Protein AF-A0A7S4K9Y9-F1 (afdb_monomer_lite)

Foldseek 3Di:
DLVVLLVLLVLLCVLAVHDRCLVVLPPDPDPVSSSVSSVVSSVVSVVLLVVLLVLLLVLLVLLVVLCCLQDVDDDPVNVVLSDDDRHSYPVNSVVSVVSSVVSVVLSVVLVVLLVVLLVLLVVLCVQQVNPDDDPPPQDPLNVVSVVSVPQGSYPVSSVVSVVSSVVSVVVVVVLVVLLVVLVVLVVVLCVLLVPDPVVVVVLCVVLVGRYPVSSVVSVVVSVVSVVSSVVVVVVVVVVVVVVVVVVCVVVVPDPVRVVVVDD

Radius of gyration: 42.59 Å; chains: 1; bounding box: 88×31×129 Å

pLDDT: mean 87.99, std 9.95, range [43.34, 97.56]

Structure (mmCIF, N/CA/C/O backbone):
data_AF-A0A7S4K9Y9-F1
#
_entry.id   AF-A0A7S4K9Y9-F1
#
loop_
_atom_site.group_PDB
_atom_site.id
_atom_site.type_symbol
_atom_site.label_atom_id
_atom_site.label_alt_id
_atom_site.label_comp_id
_atom_site.label_asym_id
_atom_site.label_entity_id
_atom_site.label_seq_id
_atom_site.pdbx_PDB_ins_code
_atom_site.Cartn_x
_atom_site.Cartn_y
_atom_site.Cartn_z
_atom_site.occupancy
_atom_site.B_iso_or_equiv
_atom_site.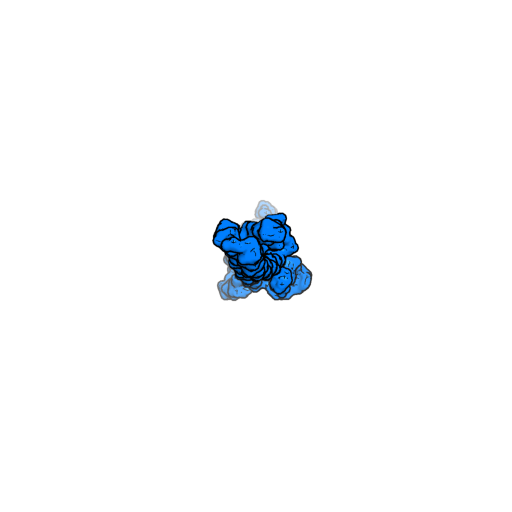auth_seq_id
_atom_site.auth_comp_id
_atom_site.auth_asym_id
_atom_site.auth_atom_id
_atom_site.pdbx_PDB_model_num
ATOM 1 N N . GLN A 1 1 ? 39.587 13.214 -52.525 1.00 73.25 1 GLN A N 1
ATOM 2 C CA . GLN A 1 1 ? 38.488 12.229 -52.409 1.00 73.25 1 GLN A CA 1
ATOM 3 C C . GLN A 1 1 ? 38.825 11.107 -51.428 1.00 73.25 1 GLN A C 1
ATOM 5 O O . GLN A 1 1 ? 38.166 11.066 -50.404 1.00 73.25 1 GLN A O 1
ATOM 10 N N . VAL A 1 2 ? 39.872 10.289 -51.633 1.00 77.88 2 VAL A N 1
ATOM 11 C CA . VAL A 1 2 ? 40.259 9.205 -50.686 1.00 77.88 2 VAL A CA 1
ATOM 12 C C . VAL A 1 2 ? 40.393 9.687 -49.232 1.00 77.88 2 VAL A C 1
ATOM 14 O O . VAL A 1 2 ? 39.779 9.115 -48.345 1.00 77.88 2 VAL A O 1
ATOM 17 N N . ARG A 1 3 ? 41.100 10.803 -48.984 1.00 80.94 3 ARG A N 1
ATOM 18 C CA . ARG A 1 3 ? 41.234 11.391 -47.632 1.00 80.94 3 ARG A CA 1
ATOM 19 C C . ARG A 1 3 ? 39.903 11.815 -46.996 1.00 80.94 3 ARG A C 1
ATOM 21 O O . ARG A 1 3 ? 39.756 11.712 -45.788 1.00 80.94 3 ARG A O 1
ATOM 28 N N . LEU A 1 4 ? 38.952 12.291 -47.802 1.00 84.62 4 LEU A N 1
ATOM 29 C CA . LEU A 1 4 ? 37.639 12.737 -47.324 1.00 84.62 4 LEU A CA 1
ATOM 30 C C . LEU A 1 4 ? 36.789 11.533 -46.890 1.00 84.62 4 LEU A C 1
ATOM 32 O O . LEU A 1 4 ? 36.207 11.550 -45.813 1.00 84.62 4 LEU A O 1
ATOM 36 N N . VAL A 1 5 ? 36.776 10.475 -47.709 1.00 85.81 5 VAL A N 1
ATOM 37 C CA . VAL A 1 5 ? 36.075 9.218 -47.401 1.00 85.81 5 VAL A CA 1
ATOM 38 C C . VAL A 1 5 ? 36.721 8.533 -46.193 1.00 85.81 5 VAL A C 1
ATOM 40 O O . VAL A 1 5 ? 36.012 8.127 -45.284 1.00 85.81 5 VAL A O 1
ATOM 43 N N . GLY A 1 6 ? 38.055 8.499 -46.113 1.00 84.62 6 GLY A N 1
ATOM 44 C CA . GLY A 1 6 ? 38.772 7.968 -44.949 1.00 84.62 6 GLY A CA 1
ATOM 45 C C . GLY A 1 6 ? 38.475 8.720 -43.647 1.00 84.62 6 GLY A C 1
ATOM 46 O O . GLY A 1 6 ? 38.256 8.090 -42.621 1.00 84.62 6 GLY A O 1
ATOM 47 N N . ALA A 1 7 ? 38.380 10.055 -43.675 1.00 87.62 7 ALA A N 1
ATOM 48 C CA . ALA A 1 7 ? 37.980 10.833 -42.497 1.00 87.62 7 ALA A CA 1
ATOM 49 C C . ALA A 1 7 ? 36.544 10.511 -42.042 1.00 87.62 7 ALA A C 1
ATOM 51 O O . ALA A 1 7 ? 36.261 10.464 -40.843 1.00 87.62 7 ALA A O 1
ATOM 52 N N . ARG A 1 8 ? 35.638 10.256 -42.996 1.00 89.50 8 ARG A N 1
ATOM 53 C CA . ARG A 1 8 ? 34.265 9.831 -42.704 1.00 89.50 8 ARG A CA 1
ATOM 54 C C . ARG A 1 8 ? 34.218 8.424 -42.104 1.00 89.50 8 ARG A C 1
ATOM 56 O O . ARG A 1 8 ? 33.535 8.253 -41.103 1.00 89.50 8 ARG A O 1
ATOM 63 N N . VAL A 1 9 ? 34.978 7.475 -42.656 1.00 89.31 9 VAL A N 1
ATOM 64 C CA . VAL A 1 9 ? 35.153 6.121 -42.098 1.00 89.31 9 VAL A CA 1
ATOM 65 C C . VAL A 1 9 ? 35.612 6.202 -40.644 1.00 89.31 9 VAL A C 1
ATOM 67 O O . VAL A 1 9 ? 34.913 5.703 -39.774 1.00 89.31 9 VAL A O 1
ATOM 70 N N . CYS A 1 10 ? 36.686 6.948 -40.367 1.00 88.50 10 CYS A N 1
ATOM 71 C CA . CYS A 1 10 ? 37.208 7.143 -39.009 1.00 88.50 10 CYS A CA 1
ATOM 72 C C . CYS A 1 10 ? 36.154 7.693 -38.038 1.00 88.50 10 CYS A C 1
ATOM 74 O O . CYS A 1 10 ? 36.086 7.295 -36.880 1.00 88.50 10 CYS A O 1
ATOM 76 N N . THR A 1 11 ? 35.336 8.637 -38.515 1.00 90.56 11 THR A N 1
ATOM 77 C CA . THR A 1 11 ? 34.276 9.252 -37.709 1.00 90.56 11 THR A CA 1
ATOM 78 C C . THR A 1 11 ? 33.216 8.216 -37.341 1.00 90.56 11 THR A C 1
ATOM 80 O O . THR A 1 11 ? 32.852 8.112 -36.175 1.00 90.56 11 THR A O 1
ATOM 83 N N . ILE A 1 12 ? 32.746 7.429 -38.315 1.00 89.81 12 ILE A N 1
ATOM 84 C CA . ILE A 1 12 ? 31.715 6.415 -38.072 1.00 89.81 12 ILE A CA 1
ATOM 85 C C . ILE A 1 12 ? 32.268 5.262 -37.234 1.00 89.81 12 ILE A C 1
ATOM 87 O O . ILE A 1 12 ? 31.566 4.802 -36.344 1.00 89.81 12 ILE A O 1
ATOM 91 N N . GLU A 1 13 ? 33.519 4.840 -37.447 1.00 90.56 13 GLU A N 1
ATOM 92 C CA . GLU A 1 13 ? 34.200 3.842 -36.607 1.00 90.56 13 GLU A CA 1
ATOM 93 C C . GLU A 1 13 ? 34.196 4.255 -35.131 1.00 90.56 13 GLU A C 1
ATOM 95 O O . GLU A 1 13 ? 33.825 3.451 -34.279 1.00 90.56 13 GLU A O 1
ATOM 100 N N . LEU A 1 14 ? 34.510 5.521 -34.831 1.00 90.44 14 LEU A N 1
ATOM 101 C CA . LEU A 1 14 ? 34.438 6.056 -33.468 1.00 90.44 14 LEU A CA 1
ATOM 102 C C . LEU A 1 14 ? 33.006 6.067 -32.918 1.00 90.44 14 LEU A C 1
ATOM 104 O O . LEU A 1 14 ? 32.791 5.691 -31.770 1.00 90.44 14 LEU A O 1
ATOM 108 N N . GLU A 1 15 ? 32.030 6.479 -33.728 1.00 91.44 15 GLU A N 1
ATOM 109 C CA . GLU A 1 15 ? 30.616 6.525 -33.339 1.00 91.44 15 GLU A CA 1
ATOM 110 C C . GLU A 1 15 ? 30.031 5.128 -33.060 1.00 91.44 15 GLU A C 1
ATOM 112 O O . GLU A 1 15 ? 29.217 4.975 -32.152 1.00 91.44 15 GLU A O 1
ATOM 117 N N . VAL A 1 16 ? 30.430 4.100 -33.820 1.00 91.12 16 VAL A N 1
ATOM 118 C CA . VAL A 1 16 ? 29.968 2.711 -33.630 1.00 91.12 16 VAL A CA 1
ATOM 119 C C . VAL A 1 16 ? 30.886 1.892 -32.709 1.00 91.12 16 VAL A C 1
ATOM 121 O O . VAL A 1 16 ? 30.517 0.786 -32.311 1.00 91.12 16 VAL A O 1
ATOM 124 N N . GLY A 1 17 ? 32.054 2.421 -32.335 1.00 88.81 17 GLY A N 1
ATOM 125 C CA . GLY A 1 17 ? 33.038 1.756 -31.473 1.00 88.81 17 GLY A CA 1
ATOM 126 C C . GLY A 1 17 ? 33.785 0.600 -32.141 1.00 88.81 17 GLY A C 1
ATOM 127 O O . GLY A 1 17 ? 34.212 -0.325 -31.452 1.00 88.81 17 GLY A O 1
ATOM 128 N N . ASP A 1 18 ? 33.915 0.628 -33.467 1.00 89.06 18 ASP A N 1
ATOM 129 C CA . ASP A 1 18 ? 34.695 -0.354 -34.223 1.00 89.06 18 ASP A CA 1
ATOM 130 C C . ASP A 1 18 ? 36.184 0.077 -34.275 1.00 89.06 18 ASP A C 1
ATOM 132 O O . ASP A 1 18 ? 36.489 1.274 -34.272 1.00 89.06 18 ASP A O 1
ATOM 136 N N . PRO A 1 19 ? 37.145 -0.868 -34.326 1.00 87.94 19 PRO A N 1
ATOM 137 C CA . PRO A 1 19 ? 38.562 -0.538 -34.472 1.00 87.94 19 PRO A CA 1
ATOM 138 C C . PRO A 1 19 ? 38.863 0.055 -35.857 1.00 87.94 19 PRO A C 1
ATOM 140 O O . PRO A 1 19 ? 38.271 -0.357 -36.852 1.00 87.94 19 PRO A O 1
ATOM 143 N N . SER A 1 20 ? 39.831 0.977 -35.923 1.00 87.12 20 SER A N 1
ATOM 144 C CA . SER A 1 20 ? 40.232 1.633 -37.178 1.00 87.12 20 SER A CA 1
ATOM 145 C C . SER A 1 20 ? 40.813 0.642 -38.186 1.00 87.12 20 SER A C 1
ATOM 147 O O . SER A 1 20 ? 41.828 -0.000 -37.905 1.00 87.12 20 SER A O 1
ATOM 149 N N . LYS A 1 21 ? 40.223 0.577 -39.386 1.00 87.00 21 LYS A N 1
ATOM 150 C CA . LYS A 1 21 ? 40.739 -0.214 -40.524 1.00 87.00 21 LYS A CA 1
ATOM 151 C C . LYS A 1 21 ? 41.410 0.621 -41.609 1.00 87.00 21 LYS A C 1
ATOM 153 O O . LYS A 1 21 ? 41.722 0.126 -42.691 1.00 87.00 21 LYS A O 1
ATOM 158 N N . ILE A 1 22 ? 41.656 1.903 -41.342 1.00 80.44 22 ILE A N 1
ATOM 159 C CA . ILE A 1 22 ? 42.159 2.844 -42.349 1.00 80.44 22 ILE A CA 1
ATOM 160 C C . ILE A 1 22 ? 43.486 2.401 -42.978 1.00 80.44 22 ILE A C 1
ATOM 162 O O . ILE A 1 22 ? 43.697 2.635 -44.168 1.00 80.44 22 ILE A O 1
ATOM 166 N N . ASP A 1 23 ? 44.386 1.782 -42.215 1.00 81.00 23 ASP A N 1
ATOM 167 C CA . ASP A 1 23 ? 45.691 1.377 -42.746 1.00 81.00 23 ASP A CA 1
ATOM 168 C C . ASP A 1 23 ? 45.611 0.100 -43.595 1.00 81.00 23 ASP A C 1
ATOM 170 O O . ASP A 1 23 ? 46.309 0.003 -44.604 1.00 81.00 23 ASP A O 1
ATOM 174 N N . GLU A 1 24 ? 44.675 -0.805 -43.289 1.00 83.50 24 GLU A N 1
ATOM 175 C CA . GLU A 1 24 ? 44.349 -1.962 -44.137 1.00 83.50 24 GLU A CA 1
ATOM 176 C C . GLU A 1 24 ? 43.757 -1.503 -45.480 1.00 83.50 24 GLU A C 1
ATOM 178 O O . GLU A 1 24 ? 44.171 -1.955 -46.546 1.00 83.50 24 GLU A O 1
ATOM 183 N N . LEU A 1 25 ? 42.855 -0.518 -45.450 1.00 77.06 25 LEU A N 1
ATOM 184 C CA . LEU A 1 25 ? 42.189 0.026 -46.641 1.00 77.06 25 LEU A CA 1
ATOM 185 C C . LEU A 1 25 ? 43.119 0.854 -47.547 1.00 77.06 25 LEU A C 1
ATOM 187 O O . LEU A 1 25 ? 42.773 1.156 -48.694 1.00 77.06 25 LEU A O 1
ATOM 191 N N . LYS A 1 26 ? 44.289 1.273 -47.049 1.00 78.88 26 LYS A N 1
ATOM 192 C CA . LYS A 1 26 ? 45.320 1.977 -47.834 1.00 78.88 26 LYS A CA 1
ATOM 193 C C . LYS A 1 26 ? 46.294 1.032 -48.535 1.00 78.88 26 LYS A C 1
ATOM 195 O O . LYS A 1 26 ? 47.038 1.510 -49.387 1.00 78.88 26 LYS A O 1
ATOM 200 N N . ALA A 1 27 ? 46.298 -0.259 -48.206 1.00 79.44 27 ALA A N 1
ATOM 201 C CA . ALA A 1 27 ? 47.289 -1.221 -48.688 1.00 79.44 27 ALA A CA 1
ATOM 202 C C . ALA A 1 27 ? 47.096 -1.665 -50.156 1.00 79.44 27 ALA A C 1
ATOM 204 O O . ALA A 1 27 ? 47.809 -2.552 -50.614 1.00 79.44 27 ALA A O 1
ATOM 205 N N . HIS A 1 28 ? 46.153 -1.077 -50.905 1.00 79.19 28 HIS A N 1
ATOM 206 C CA . HIS A 1 28 ? 45.910 -1.448 -52.302 1.00 79.19 28 HIS A CA 1
ATOM 207 C C . HIS A 1 28 ? 46.866 -0.761 -53.289 1.00 79.19 28 HIS A C 1
ATOM 209 O O . HIS A 1 28 ? 47.231 0.404 -53.136 1.00 79.19 28 HIS A O 1
ATOM 215 N N . ASP A 1 29 ? 47.163 -1.462 -54.385 1.00 77.19 29 ASP A N 1
ATOM 216 C CA . ASP A 1 29 ? 48.165 -1.068 -55.388 1.00 77.19 29 ASP A CA 1
ATOM 217 C C . ASP A 1 29 ? 47.832 0.217 -56.167 1.00 77.19 29 ASP A C 1
ATOM 219 O O . ASP A 1 29 ? 48.709 0.837 -56.769 1.00 77.19 29 ASP A O 1
ATOM 223 N N . THR A 1 30 ? 46.562 0.644 -56.192 1.00 89.06 30 THR A N 1
ATOM 224 C CA . THR A 1 30 ? 46.139 1.855 -56.914 1.00 89.06 30 THR A CA 1
ATOM 225 C C . THR A 1 30 ? 45.215 2.732 -56.081 1.00 89.06 30 THR A C 1
ATOM 227 O O . THR A 1 30 ? 44.354 2.248 -55.348 1.00 89.06 30 THR A O 1
ATOM 230 N N . LEU A 1 31 ? 45.293 4.052 -56.287 1.00 83.81 31 LEU A N 1
ATOM 231 C CA . LEU A 1 31 ? 44.391 5.017 -55.642 1.00 83.81 31 LEU A CA 1
ATOM 232 C C . LEU A 1 31 ? 42.908 4.753 -55.951 1.00 83.81 31 LEU A C 1
ATOM 234 O O . LEU A 1 31 ? 42.048 5.073 -55.131 1.00 83.81 31 LEU A O 1
ATOM 238 N N . ARG A 1 32 ? 42.600 4.172 -57.119 1.00 85.88 32 ARG A N 1
ATOM 239 C CA . ARG A 1 32 ? 41.235 3.783 -57.502 1.00 85.88 32 ARG A CA 1
ATOM 240 C C . ARG A 1 32 ? 40.751 2.573 -56.702 1.00 85.88 32 ARG A C 1
ATOM 242 O O . ARG A 1 32 ? 39.611 2.591 -56.241 1.00 85.88 32 ARG A O 1
ATOM 249 N N . ALA A 1 33 ? 41.607 1.569 -56.510 1.00 85.12 33 ALA A N 1
ATOM 250 C CA . ALA A 1 33 ? 41.309 0.421 -55.658 1.00 85.12 33 ALA A CA 1
ATOM 251 C C . ALA A 1 33 ? 41.129 0.859 -54.195 1.00 85.12 33 ALA A C 1
ATOM 253 O O . ALA A 1 33 ? 40.092 0.559 -53.611 1.00 85.12 33 ALA A O 1
ATOM 254 N N . CYS A 1 34 ? 42.033 1.695 -53.659 1.00 84.81 34 CYS A N 1
ATOM 255 C CA . CYS A 1 34 ? 41.881 2.273 -52.317 1.00 84.81 34 CYS A CA 1
ATOM 256 C C . CYS A 1 34 ? 40.559 3.035 -52.169 1.00 84.81 34 CYS A C 1
ATOM 258 O O . CYS A 1 34 ? 39.856 2.861 -51.180 1.00 84.81 34 CYS A O 1
ATOM 260 N N . LEU A 1 35 ? 40.196 3.881 -53.142 1.00 85.50 35 LEU A N 1
ATOM 261 C CA . LEU A 1 35 ? 38.945 4.644 -53.086 1.00 85.50 35 LEU A CA 1
ATOM 262 C C . LEU A 1 35 ? 37.707 3.740 -53.093 1.00 85.50 35 LEU A C 1
ATOM 264 O O . LEU A 1 35 ? 36.731 4.068 -52.428 1.00 85.50 35 LEU A O 1
ATOM 268 N N . THR A 1 36 ? 37.737 2.650 -53.860 1.00 88.50 36 THR A N 1
ATOM 269 C CA . THR A 1 36 ? 36.613 1.708 -53.970 1.00 88.50 36 THR A CA 1
ATOM 270 C C . THR A 1 36 ? 36.440 0.938 -52.662 1.00 88.50 36 THR A C 1
ATOM 272 O O . THR A 1 36 ? 35.360 0.989 -52.085 1.00 88.50 36 THR A O 1
ATOM 275 N N . ALA A 1 37 ? 37.527 0.391 -52.108 1.00 87.88 37 ALA A N 1
ATOM 276 C CA . ALA A 1 37 ? 37.511 -0.300 -50.818 1.00 87.88 37 ALA A CA 1
ATOM 277 C C . ALA A 1 37 ? 37.036 0.602 -49.661 1.00 87.88 37 ALA A C 1
ATOM 279 O O . ALA A 1 37 ? 36.213 0.194 -48.847 1.00 87.88 37 ALA A O 1
ATOM 280 N N . HIS A 1 38 ? 37.489 1.865 -49.611 1.00 87.62 38 HIS A N 1
ATOM 281 C CA . HIS A 1 38 ? 37.014 2.822 -48.603 1.00 87.62 38 HIS A CA 1
ATOM 282 C C . HIS A 1 38 ? 35.517 3.135 -48.741 1.00 87.62 38 HIS A C 1
ATOM 284 O O . HIS A 1 38 ? 34.874 3.408 -47.733 1.00 87.62 38 HIS A O 1
ATOM 290 N N . LYS A 1 39 ? 34.964 3.142 -49.962 1.00 89.62 39 LYS A N 1
ATOM 291 C CA . LYS A 1 39 ? 33.531 3.380 -50.190 1.00 89.62 39 LYS A CA 1
ATOM 292 C C . LYS A 1 39 ? 32.687 2.176 -49.786 1.00 89.62 39 LYS A C 1
ATOM 294 O O . LYS A 1 39 ? 31.729 2.361 -49.053 1.00 89.62 39 LYS A O 1
ATOM 299 N N . GLU A 1 40 ? 33.077 0.973 -50.201 1.00 91.62 40 GLU A N 1
ATOM 300 C CA . GLU A 1 40 ? 32.380 -0.269 -49.836 1.00 91.62 40 GLU A CA 1
ATOM 301 C C . GLU A 1 40 ? 32.365 -0.467 -48.315 1.00 91.62 40 GLU A C 1
ATOM 303 O O . GLU A 1 40 ? 31.328 -0.751 -47.722 1.00 91.62 40 GLU A O 1
ATOM 308 N N . TYR A 1 41 ? 33.502 -0.240 -47.650 1.00 91.81 41 TYR A N 1
ATOM 309 C CA . TYR A 1 41 ? 33.565 -0.320 -46.193 1.00 91.81 41 TYR A CA 1
ATOM 310 C C . TYR A 1 41 ? 32.762 0.791 -45.503 1.00 91.81 41 TYR A C 1
ATOM 312 O O . TYR A 1 41 ? 32.106 0.536 -44.492 1.00 91.81 41 TYR A O 1
ATOM 320 N N . LEU A 1 42 ? 32.766 2.010 -46.056 1.00 90.31 42 LEU A N 1
ATOM 321 C CA . LEU A 1 42 ? 31.930 3.096 -45.550 1.00 90.31 42 LEU A CA 1
ATOM 322 C C . LEU A 1 42 ? 30.437 2.747 -45.639 1.00 90.31 42 LEU A C 1
ATOM 324 O O . LEU A 1 42 ? 29.724 2.989 -44.672 1.00 90.31 42 LEU A O 1
ATOM 328 N N . GLU A 1 43 ? 29.976 2.143 -46.737 1.00 93.19 43 GLU A N 1
ATOM 329 C CA . GLU A 1 43 ? 28.582 1.694 -46.886 1.00 93.19 43 GLU A CA 1
ATOM 330 C C . GLU A 1 43 ? 28.199 0.667 -45.809 1.00 93.19 43 GLU A C 1
ATOM 332 O O . GLU A 1 43 ? 27.140 0.781 -45.190 1.00 93.19 43 GLU A O 1
ATOM 337 N N . VAL A 1 44 ? 29.085 -0.293 -45.514 1.00 93.25 44 VAL A N 1
ATOM 338 C CA . VAL A 1 44 ? 28.874 -1.276 -44.435 1.00 93.25 44 VAL A CA 1
ATOM 339 C C . VAL A 1 44 ? 28.779 -0.595 -43.065 1.00 93.25 44 VAL A C 1
ATOM 341 O O . VAL A 1 44 ? 27.903 -0.930 -42.263 1.00 93.25 44 VAL A O 1
ATOM 344 N N . LEU A 1 45 ? 29.660 0.366 -42.782 1.00 91.69 45 LEU A N 1
ATOM 345 C CA . LEU A 1 45 ? 29.644 1.114 -41.524 1.00 91.69 45 LEU A CA 1
ATOM 346 C C . LEU A 1 45 ? 28.409 2.011 -41.391 1.00 91.69 45 LEU A C 1
ATOM 348 O O . LEU A 1 45 ? 27.835 2.098 -40.306 1.00 91.69 45 LEU A O 1
ATOM 352 N N . GLU A 1 46 ? 27.976 2.655 -42.474 1.00 91.44 46 GLU A N 1
ATOM 353 C CA . GLU A 1 46 ? 26.761 3.472 -42.501 1.00 91.44 46 GLU A CA 1
ATOM 354 C C . GLU A 1 46 ? 25.510 2.619 -42.276 1.00 91.44 46 GLU A C 1
ATOM 356 O O . GLU A 1 46 ? 24.657 3.006 -41.475 1.00 91.44 46 GLU A O 1
ATOM 361 N N . ALA A 1 47 ? 25.435 1.431 -42.886 1.00 94.12 47 ALA A N 1
ATOM 362 C CA . ALA A 1 47 ? 24.358 0.474 -42.641 1.00 94.12 47 ALA A CA 1
ATOM 363 C C . ALA A 1 47 ? 24.325 0.020 -41.171 1.00 94.12 47 ALA A C 1
ATOM 365 O O . ALA A 1 47 ? 23.276 0.089 -40.528 1.00 94.12 47 ALA A O 1
ATOM 366 N N . LYS A 1 48 ? 25.480 -0.353 -40.602 1.00 93.12 48 LYS A N 1
ATOM 367 C CA . LYS A 1 48 ? 25.602 -0.729 -39.182 1.00 93.12 48 LYS A CA 1
ATOM 368 C C . LYS A 1 48 ? 25.204 0.420 -38.249 1.00 93.12 48 LYS A C 1
ATOM 370 O O . LYS A 1 48 ? 24.485 0.205 -37.274 1.00 93.12 48 LYS A O 1
ATOM 375 N N . LYS A 1 49 ? 25.668 1.643 -38.526 1.00 93.06 49 LYS A N 1
ATOM 376 C CA . LYS A 1 49 ? 25.299 2.836 -37.751 1.00 93.06 49 LYS A CA 1
ATOM 377 C C . LYS A 1 49 ? 23.790 3.064 -37.806 1.00 93.06 49 LYS A C 1
ATOM 379 O O . LYS A 1 49 ? 23.191 3.311 -36.765 1.00 93.06 49 LYS A O 1
ATOM 384 N N . ALA A 1 50 ? 23.184 2.969 -38.990 1.00 93.44 50 ALA A N 1
ATOM 385 C CA . ALA A 1 50 ? 21.747 3.146 -39.172 1.00 93.44 50 ALA A CA 1
ATOM 386 C C . ALA A 1 50 ? 20.934 2.094 -38.400 1.00 93.44 50 ALA A C 1
ATOM 388 O O . ALA A 1 50 ? 19.982 2.450 -37.707 1.00 93.44 50 ALA A O 1
ATOM 389 N N . GLU A 1 51 ? 21.344 0.824 -38.451 1.00 94.94 51 GLU A N 1
ATOM 390 C CA . GLU A 1 51 ? 20.722 -0.264 -37.689 1.00 94.94 51 GLU A CA 1
ATOM 391 C C . GLU A 1 51 ? 20.776 0.004 -36.177 1.00 94.94 51 GLU A C 1
ATOM 393 O O . GLU A 1 51 ? 19.747 0.010 -35.498 1.00 94.94 51 GLU A O 1
ATOM 398 N N . ARG A 1 52 ? 21.964 0.302 -35.639 1.00 94.25 52 ARG A N 1
ATOM 399 C CA . ARG A 1 52 ? 22.134 0.569 -34.201 1.00 94.25 52 ARG A CA 1
ATOM 400 C C . ARG A 1 52 ? 21.430 1.847 -33.753 1.00 94.25 52 ARG A C 1
ATOM 402 O O . ARG A 1 52 ? 20.883 1.880 -32.654 1.00 94.25 52 ARG A O 1
ATOM 409 N N . ALA A 1 53 ? 21.398 2.878 -34.596 1.00 93.62 53 ALA A N 1
ATOM 410 C CA . ALA A 1 53 ? 20.630 4.094 -34.345 1.00 93.62 53 ALA A CA 1
ATOM 411 C C . ALA A 1 53 ? 19.130 3.801 -34.221 1.00 93.62 53 ALA A C 1
ATOM 413 O O . ALA A 1 53 ? 18.490 4.309 -33.301 1.00 93.62 53 ALA A O 1
ATOM 414 N N . ALA A 1 54 ? 18.584 2.950 -35.095 1.00 94.94 54 ALA A N 1
ATOM 415 C CA . ALA A 1 54 ? 17.187 2.533 -35.026 1.00 94.94 54 ALA A CA 1
ATOM 416 C C . ALA A 1 54 ? 16.886 1.756 -33.733 1.00 94.94 54 ALA A C 1
ATOM 418 O O . ALA A 1 54 ? 15.895 2.050 -33.062 1.00 94.94 54 ALA A O 1
ATOM 419 N N . ILE A 1 55 ? 17.769 0.829 -33.334 1.00 95.31 55 ILE A N 1
ATOM 420 C CA . ILE A 1 55 ? 17.644 0.092 -32.064 1.00 95.31 55 ILE A CA 1
ATOM 421 C C . ILE A 1 55 ? 17.647 1.060 -30.876 1.00 95.31 55 ILE A C 1
ATOM 423 O O . ILE A 1 55 ? 16.756 0.999 -30.032 1.00 95.31 55 ILE A O 1
ATOM 427 N N . LEU A 1 56 ? 18.616 1.976 -30.815 1.00 95.25 56 LEU A N 1
ATOM 428 C CA . LEU A 1 56 ? 18.724 2.946 -29.724 1.00 95.25 56 LEU A CA 1
ATOM 429 C C . LEU A 1 56 ? 17.521 3.892 -29.664 1.00 95.25 56 LEU A C 1
ATOM 431 O O . LEU A 1 56 ? 17.052 4.180 -28.567 1.00 95.25 56 LEU A O 1
ATOM 435 N N . SER A 1 57 ? 16.991 4.332 -30.810 1.00 94.31 57 SER A N 1
ATOM 436 C CA . SER A 1 57 ? 15.764 5.140 -30.858 1.00 94.31 57 SER A CA 1
ATOM 437 C C . SER A 1 57 ? 14.576 4.371 -30.280 1.00 94.31 57 SER A C 1
ATOM 439 O O . SER A 1 57 ? 13.901 4.867 -29.383 1.00 94.31 57 SER A O 1
ATOM 441 N N . SER A 1 58 ? 14.379 3.121 -30.714 1.00 96.00 58 SER A N 1
ATOM 442 C CA . SER A 1 58 ? 13.305 2.262 -30.205 1.00 96.00 58 SER A CA 1
ATOM 443 C C . SER A 1 58 ? 13.433 2.000 -28.698 1.00 96.00 58 SER A C 1
ATOM 445 O O . SER A 1 58 ? 12.445 2.069 -27.968 1.00 96.00 58 SER A O 1
ATOM 447 N N . ARG A 1 59 ? 14.651 1.756 -28.198 1.00 95.56 59 ARG A N 1
ATOM 448 C CA . ARG A 1 59 ? 14.908 1.553 -26.763 1.00 95.56 59 ARG A CA 1
ATOM 449 C C . ARG A 1 59 ? 14.732 2.835 -25.950 1.00 95.56 59 ARG A C 1
ATOM 451 O O . ARG A 1 59 ? 14.250 2.770 -24.822 1.00 95.56 59 ARG A O 1
ATOM 458 N N . ALA A 1 60 ? 15.085 3.995 -26.501 1.00 95.00 60 ALA A N 1
ATOM 459 C CA . ALA A 1 60 ? 14.843 5.283 -25.856 1.00 95.00 60 ALA A CA 1
ATOM 460 C C . ALA A 1 60 ? 13.338 5.576 -25.735 1.00 95.00 60 ALA A C 1
ATOM 462 O O . ALA A 1 60 ? 12.893 6.009 -24.674 1.00 95.00 60 ALA A O 1
ATOM 463 N N . GLU A 1 61 ? 12.548 5.280 -26.768 1.00 94.38 61 GLU A N 1
ATOM 464 C CA . GLU A 1 61 ? 11.082 5.384 -26.724 1.00 94.38 61 GLU A CA 1
ATOM 465 C C . GLU A 1 61 ? 10.480 4.442 -25.671 1.00 94.38 61 GLU A C 1
ATOM 467 O O . GLU A 1 61 ? 9.698 4.885 -24.828 1.00 94.38 61 GLU A O 1
ATOM 472 N N . GLU A 1 62 ? 10.901 3.171 -25.653 1.00 95.75 62 GLU A N 1
ATOM 473 C CA . GLU A 1 62 ? 10.469 2.184 -24.653 1.00 95.75 62 GLU A CA 1
ATOM 474 C C . GLU A 1 62 ? 10.791 2.648 -23.224 1.00 95.75 62 GLU A C 1
ATOM 476 O O . GLU A 1 62 ? 9.932 2.616 -22.340 1.00 95.75 62 GLU A O 1
ATOM 481 N N . LEU A 1 63 ? 12.018 3.118 -22.991 1.00 95.56 63 LEU A N 1
ATOM 482 C CA . LEU A 1 63 ? 12.443 3.598 -21.680 1.00 95.56 63 LEU A CA 1
ATOM 483 C C . LEU A 1 63 ? 11.709 4.885 -21.272 1.00 95.56 63 LEU A C 1
ATOM 485 O O . LEU A 1 63 ? 11.362 5.045 -20.104 1.00 95.56 63 LEU A O 1
ATOM 489 N N . SER A 1 64 ? 11.444 5.788 -22.219 1.00 93.44 64 SER A N 1
ATOM 490 C CA . SER A 1 64 ? 10.672 7.007 -21.965 1.00 93.44 64 SER A CA 1
ATOM 491 C C . SER A 1 64 ? 9.235 6.690 -21.553 1.00 93.44 64 SER A C 1
ATOM 493 O O . SER A 1 64 ? 8.725 7.316 -20.625 1.00 93.44 64 SER A O 1
ATOM 495 N N . A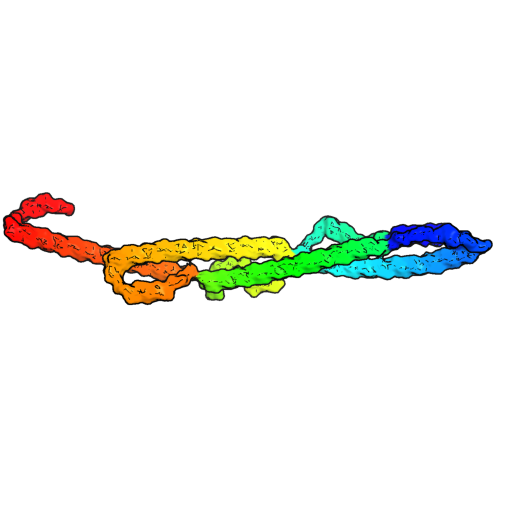LA A 1 65 ? 8.594 5.713 -22.202 1.00 92.38 65 ALA A N 1
ATOM 496 C CA . ALA A 1 65 ? 7.260 5.255 -21.823 1.00 92.38 65 ALA A CA 1
ATOM 497 C C . ALA A 1 65 ? 7.255 4.649 -20.409 1.00 92.38 65 ALA A C 1
ATOM 499 O O . ALA A 1 65 ? 6.405 4.994 -19.593 1.00 92.38 65 ALA A O 1
ATOM 500 N N . LEU A 1 66 ? 8.253 3.817 -20.080 1.00 93.44 66 LEU A N 1
ATOM 501 C CA . LEU A 1 66 ? 8.390 3.246 -18.735 1.00 93.44 66 LEU A CA 1
ATOM 502 C C . LEU A 1 66 ? 8.574 4.312 -17.652 1.00 93.44 66 LEU A C 1
ATOM 504 O O . LEU A 1 66 ? 8.024 4.164 -16.564 1.00 93.44 66 LEU A O 1
ATOM 508 N N . TYR A 1 67 ? 9.338 5.370 -17.929 1.00 92.88 67 TYR A N 1
ATOM 509 C CA . TYR A 1 67 ? 9.477 6.466 -16.978 1.00 92.88 67 TYR A CA 1
ATOM 510 C C . TYR A 1 67 ? 8.163 7.216 -16.768 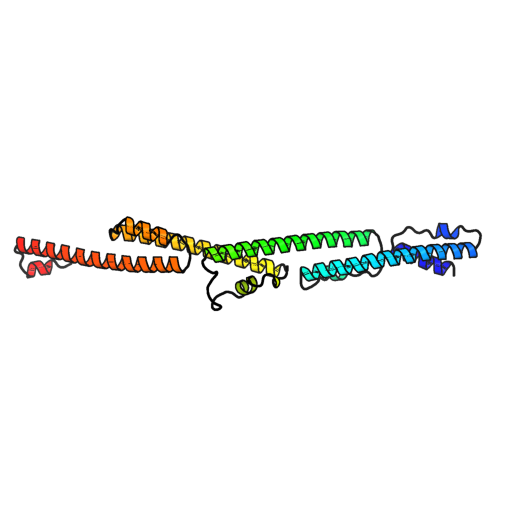1.00 92.88 67 TYR A C 1
ATOM 512 O O . TYR A 1 67 ? 7.825 7.468 -15.620 1.00 92.88 67 TYR A O 1
ATOM 520 N N . TYR A 1 68 ? 7.416 7.511 -17.835 1.00 88.50 68 TYR A N 1
ATOM 521 C CA . TYR A 1 68 ? 6.121 8.191 -17.732 1.00 88.50 68 TYR A CA 1
ATOM 522 C C . TYR A 1 68 ? 5.085 7.375 -16.943 1.00 88.50 68 TYR A C 1
ATOM 524 O O . TYR A 1 68 ? 4.314 7.924 -16.163 1.00 88.50 68 TYR A O 1
ATOM 532 N N . ASP A 1 69 ? 5.096 6.049 -17.103 1.00 87.94 69 ASP A N 1
ATOM 533 C CA . ASP A 1 69 ? 4.221 5.155 -16.337 1.00 87.94 69 ASP A CA 1
ATOM 534 C C . ASP A 1 69 ? 4.528 5.162 -14.828 1.00 87.94 69 ASP A C 1
ATOM 536 O O . ASP A 1 69 ? 3.642 4.906 -14.007 1.00 87.94 69 ASP A O 1
ATOM 540 N N . LEU A 1 70 ? 5.796 5.381 -14.464 1.00 89.69 70 LEU A N 1
ATOM 541 C CA . LEU A 1 70 ? 6.265 5.389 -13.080 1.00 89.69 70 LEU A CA 1
ATOM 542 C C . LEU A 1 70 ? 6.098 6.759 -12.429 1.00 89.69 70 LEU A C 1
ATOM 544 O O . LEU A 1 70 ? 5.633 6.824 -11.295 1.00 89.69 70 LEU A O 1
ATOM 548 N N . ASP A 1 71 ? 6.489 7.823 -13.124 1.00 86.56 71 ASP A N 1
ATOM 549 C CA . ASP A 1 71 ? 6.565 9.180 -12.599 1.00 86.56 71 ASP A CA 1
ATOM 550 C C . ASP A 1 71 ? 6.209 10.202 -13.702 1.00 86.56 71 ASP A C 1
ATOM 552 O O . ASP A 1 71 ? 6.642 10.094 -14.848 1.00 86.56 71 ASP A O 1
ATOM 556 N N . ASP A 1 72 ? 5.451 11.246 -13.352 1.00 76.25 72 ASP A N 1
ATOM 557 C CA . ASP A 1 72 ? 4.941 12.231 -14.326 1.00 76.25 72 ASP A CA 1
ATOM 558 C C . ASP A 1 72 ? 6.027 13.155 -14.908 1.00 76.25 72 ASP A C 1
ATOM 560 O O . ASP A 1 72 ? 5.804 13.848 -15.905 1.00 76.25 72 ASP A O 1
ATOM 564 N N . THR A 1 73 ? 7.217 13.176 -14.301 1.00 82.88 73 THR A N 1
ATOM 565 C CA . THR A 1 73 ? 8.333 14.028 -14.721 1.00 82.88 73 THR A CA 1
ATOM 566 C C . THR A 1 73 ? 9.639 13.257 -14.780 1.00 82.88 73 THR A C 1
ATOM 568 O O . THR A 1 73 ? 10.022 12.589 -13.820 1.00 82.88 73 THR A O 1
ATOM 571 N N . LEU A 1 74 ? 10.378 13.442 -15.873 1.00 86.50 74 LEU A N 1
ATOM 572 C CA . LEU A 1 74 ? 11.734 12.928 -16.007 1.00 86.50 74 LEU A CA 1
ATOM 573 C C . LEU A 1 74 ? 12.725 13.764 -15.203 1.00 86.50 74 LEU A C 1
ATOM 575 O O . LEU A 1 74 ? 12.700 14.996 -15.230 1.00 86.50 74 LEU A O 1
ATOM 579 N N . THR A 1 75 ? 13.683 13.097 -14.570 1.00 89.44 75 THR A N 1
ATOM 580 C CA . THR A 1 75 ? 14.834 13.780 -13.984 1.00 89.44 75 THR A CA 1
ATOM 581 C C . THR A 1 75 ? 15.770 14.303 -15.074 1.00 89.44 75 THR A C 1
ATOM 583 O O . THR A 1 75 ? 15.792 13.839 -16.223 1.00 89.44 75 THR A O 1
ATOM 586 N N . THR A 1 76 ? 16.619 15.261 -14.701 1.00 89.50 76 THR A N 1
ATOM 587 C CA . THR A 1 76 ? 17.673 15.785 -15.580 1.00 89.50 76 THR A CA 1
ATOM 588 C C . THR A 1 76 ? 18.587 14.673 -16.104 1.00 89.50 76 THR A C 1
ATOM 590 O O . THR A 1 76 ? 19.018 14.718 -17.256 1.00 89.50 76 THR A O 1
ATOM 593 N N . GLU A 1 77 ? 18.885 13.668 -15.281 1.00 90.44 77 GLU A N 1
ATOM 594 C CA . GLU A 1 77 ? 19.727 12.532 -15.667 1.00 90.44 77 GLU A CA 1
ATOM 595 C C . GLU A 1 77 ? 19.022 11.609 -16.657 1.00 90.44 77 GLU A C 1
ATOM 597 O O . GLU A 1 77 ? 19.608 11.259 -17.679 1.00 90.44 77 GLU A O 1
ATOM 602 N N . GLN A 1 78 ? 17.748 11.291 -16.417 1.00 91.06 78 GLN A N 1
ATOM 603 C CA . GLN A 1 78 ? 16.941 10.485 -17.336 1.00 91.06 78 GLN A CA 1
ATOM 604 C C . GLN A 1 78 ? 16.812 11.171 -18.701 1.00 91.06 78 GLN A C 1
ATOM 606 O O . GLN A 1 78 ? 17.058 10.553 -19.735 1.00 91.06 78 GLN A O 1
ATOM 611 N N . THR A 1 79 ? 16.538 12.478 -18.708 1.00 90.31 79 THR A N 1
ATOM 612 C CA . THR A 1 79 ? 16.448 13.279 -19.938 1.00 90.31 79 THR A CA 1
ATOM 613 C C . THR A 1 79 ? 17.769 13.290 -20.710 1.00 90.31 79 THR A C 1
ATOM 615 O O . THR A 1 79 ? 17.778 13.220 -21.937 1.00 90.31 79 THR A O 1
ATOM 618 N N . LYS A 1 80 ? 18.909 13.374 -20.010 1.00 90.38 80 LYS A N 1
ATOM 619 C CA . LYS A 1 80 ? 20.236 13.275 -20.638 1.00 90.38 80 LYS A CA 1
ATOM 620 C C . LYS A 1 80 ? 20.487 11.875 -21.194 1.00 90.38 80 LYS A C 1
ATOM 622 O O . LYS A 1 80 ? 20.984 11.765 -22.309 1.00 90.38 80 LYS A O 1
ATOM 627 N N . PHE A 1 81 ? 20.131 10.832 -20.446 1.00 91.62 81 PHE A N 1
ATOM 628 C CA . PHE A 1 81 ? 20.338 9.442 -20.842 1.00 91.62 81 PHE A CA 1
ATOM 629 C C . PHE A 1 81 ? 19.533 9.061 -22.088 1.00 91.62 81 PHE A C 1
ATOM 631 O O . PHE A 1 81 ? 20.041 8.316 -22.914 1.00 91.62 81 PHE A O 1
ATOM 638 N N . LEU A 1 82 ? 18.323 9.591 -22.274 1.00 91.56 82 LEU A N 1
ATOM 639 C CA . LEU A 1 82 ? 17.492 9.299 -23.451 1.00 91.56 82 LEU A CA 1
ATOM 640 C C . LEU A 1 82 ? 18.038 9.889 -24.765 1.00 91.56 82 LEU A C 1
ATOM 642 O O . LEU A 1 82 ? 17.572 9.523 -25.841 1.00 91.56 82 LEU A O 1
ATOM 646 N N . LYS A 1 83 ? 19.026 10.791 -24.715 1.00 90.12 83 LYS A N 1
ATOM 647 C CA . LYS A 1 83 ? 19.588 11.398 -25.927 1.00 90.12 83 LYS A CA 1
ATOM 648 C C . LYS A 1 83 ? 20.423 10.385 -26.711 1.00 90.12 83 LYS A C 1
ATOM 650 O O . LYS A 1 83 ? 21.450 9.901 -26.232 1.00 90.12 83 LYS A O 1
ATOM 655 N N . VAL A 1 84 ? 20.018 10.148 -27.955 1.00 84.06 84 VAL A N 1
ATOM 656 C CA . VAL A 1 84 ? 20.746 9.349 -28.949 1.00 84.06 84 VAL A CA 1
ATOM 657 C C . VAL A 1 84 ? 21.327 10.314 -29.986 1.00 84.06 84 VAL A C 1
ATOM 659 O O . VAL A 1 84 ? 20.647 10.695 -30.932 1.00 84.06 84 VAL A O 1
ATOM 662 N N . LEU A 1 85 ? 22.553 10.803 -29.760 1.00 78.12 85 LEU A N 1
ATOM 663 C CA . LEU A 1 85 ? 23.177 11.825 -30.621 1.00 78.12 85 LEU A CA 1
ATOM 664 C C . LEU A 1 85 ? 24.380 11.307 -31.419 1.00 78.12 85 LEU A C 1
ATOM 666 O O . LEU A 1 85 ? 24.482 11.601 -32.607 1.00 78.12 85 LEU A O 1
ATOM 670 N N . SER A 1 86 ? 25.295 10.565 -30.790 1.00 81.69 86 SER A N 1
ATOM 671 C CA . SER A 1 86 ? 26.570 10.194 -31.433 1.00 81.69 86 SER A CA 1
ATOM 672 C C . SER A 1 86 ? 27.183 8.869 -30.975 1.00 81.69 86 SER A C 1
ATOM 674 O O . SER A 1 86 ? 28.140 8.414 -31.589 1.00 81.69 86 SER A O 1
ATOM 676 N N . ASP A 1 87 ? 26.670 8.259 -29.907 1.00 90.19 87 ASP A N 1
ATOM 677 C CA . ASP A 1 87 ? 27.153 6.972 -29.399 1.00 90.19 87 ASP A CA 1
ATOM 678 C C . ASP A 1 87 ? 26.231 5.852 -29.894 1.00 90.19 87 ASP A C 1
ATOM 680 O O . ASP A 1 87 ? 25.107 5.705 -29.410 1.00 90.19 87 ASP A O 1
ATOM 684 N N . PHE A 1 88 ? 26.710 5.097 -30.881 1.00 93.12 88 PHE A N 1
ATOM 685 C CA . PHE A 1 88 ? 26.046 3.944 -31.494 1.00 93.12 88 PHE A CA 1
ATOM 686 C C . PHE A 1 88 ? 26.827 2.651 -31.210 1.00 93.12 88 PHE A C 1
ATOM 688 O O . PHE A 1 88 ? 26.853 1.718 -32.023 1.00 93.12 88 PHE A O 1
ATOM 695 N N . THR A 1 89 ? 27.515 2.600 -30.069 1.00 93.50 89 THR A N 1
ATOM 696 C CA . THR A 1 89 ? 28.256 1.416 -29.631 1.00 93.50 89 THR A CA 1
ATOM 697 C C . THR A 1 89 ? 27.319 0.316 -29.122 1.00 93.50 89 THR A C 1
ATOM 699 O O . THR A 1 89 ? 26.188 0.572 -28.706 1.00 93.50 89 THR A O 1
ATOM 702 N N . LEU A 1 90 ? 27.793 -0.935 -29.123 1.00 93.38 90 LEU A N 1
ATOM 703 C CA . LEU A 1 90 ? 27.051 -2.054 -28.519 1.00 93.38 90 LEU A CA 1
ATOM 704 C C . LEU A 1 90 ? 26.881 -1.872 -27.005 1.00 93.38 90 LEU A C 1
ATOM 706 O O . LEU A 1 90 ? 25.791 -2.080 -26.490 1.00 93.38 90 LEU A O 1
ATOM 710 N N . ASN A 1 91 ? 27.915 -1.376 -26.319 1.00 93.69 91 ASN A N 1
ATOM 711 C CA . ASN A 1 91 ? 27.855 -1.044 -24.892 1.00 93.69 91 ASN A CA 1
ATOM 712 C C . ASN A 1 91 ? 26.731 -0.039 -24.587 1.00 93.69 91 ASN A C 1
ATOM 714 O O . ASN A 1 91 ? 26.048 -0.143 -23.572 1.00 93.69 91 ASN A O 1
ATOM 718 N N . ARG A 1 92 ? 26.493 0.931 -25.479 1.00 94.12 92 ARG A N 1
ATOM 719 C CA . ARG A 1 92 ? 25.382 1.869 -25.315 1.00 94.12 92 ARG A CA 1
ATOM 720 C C . ARG A 1 92 ? 24.027 1.170 -25.393 1.00 94.12 92 ARG A C 1
ATOM 722 O O . ARG A 1 92 ? 23.159 1.466 -24.577 1.00 94.12 92 ARG A O 1
ATOM 729 N N . ILE A 1 93 ? 23.856 0.236 -26.328 1.00 94.81 93 ILE A N 1
ATOM 730 C CA . ILE A 1 93 ? 22.639 -0.586 -26.437 1.00 94.81 93 ILE A CA 1
ATOM 731 C C . ILE A 1 93 ? 22.447 -1.414 -25.159 1.00 94.81 93 ILE A C 1
ATOM 733 O O . ILE A 1 93 ? 21.370 -1.363 -24.570 1.00 94.81 93 ILE A O 1
ATOM 737 N N . GLU A 1 94 ? 23.497 -2.078 -24.675 1.00 96.06 94 GLU A N 1
ATOM 738 C CA . GLU A 1 94 ? 23.468 -2.864 -23.433 1.00 96.06 94 GLU A CA 1
ATOM 739 C C . GLU A 1 94 ? 23.079 -2.013 -22.212 1.00 96.06 94 GLU A C 1
ATOM 741 O O . GLU A 1 94 ? 22.281 -2.444 -21.379 1.00 96.06 94 GLU A O 1
ATOM 746 N N . GLN A 1 95 ? 23.569 -0.770 -22.116 1.00 95.81 95 GLN A N 1
ATOM 747 C CA . GLN A 1 95 ? 23.157 0.164 -21.059 1.00 95.81 95 GLN A CA 1
ATOM 748 C C . GLN A 1 95 ? 21.658 0.479 -21.114 1.00 95.81 95 GLN A C 1
ATOM 750 O O . GLN A 1 95 ? 20.999 0.505 -20.072 1.00 95.81 95 GLN A O 1
ATOM 755 N N . PHE A 1 96 ? 21.107 0.732 -22.308 1.00 96.19 96 PHE A N 1
ATOM 756 C CA . PHE A 1 96 ? 19.665 0.943 -22.472 1.00 96.19 96 PHE A CA 1
ATOM 757 C C . PHE A 1 96 ? 18.877 -0.309 -22.084 1.00 96.19 96 PHE A C 1
ATOM 759 O O . PHE A 1 96 ? 17.887 -0.198 -21.363 1.00 96.19 96 PHE A O 1
ATOM 766 N N . GLU A 1 97 ? 19.323 -1.490 -22.509 1.00 96.81 97 GLU A N 1
ATOM 767 C CA . GLU A 1 97 ? 18.673 -2.758 -22.178 1.00 96.81 97 GLU A CA 1
ATOM 768 C C . GLU A 1 97 ? 18.681 -3.029 -20.673 1.00 96.81 97 GLU A C 1
ATOM 770 O O . GLU A 1 97 ? 17.619 -3.299 -20.108 1.00 96.81 97 GLU A O 1
ATOM 775 N N . SER A 1 98 ? 19.827 -2.869 -20.001 1.00 96.81 98 SER A N 1
ATOM 776 C CA . SER A 1 98 ? 19.925 -2.993 -18.540 1.00 96.81 98 SER A CA 1
ATOM 777 C C . SER A 1 98 ? 18.954 -2.043 -17.846 1.00 96.81 98 SER A C 1
ATOM 779 O O . SER A 1 98 ? 18.191 -2.452 -16.970 1.00 96.81 98 SER A O 1
ATOM 781 N N . ARG A 1 99 ? 18.908 -0.779 -18.286 1.00 96.06 99 ARG A N 1
ATOM 782 C CA . ARG A 1 99 ? 18.033 0.221 -17.674 1.00 96.06 99 ARG A CA 1
ATOM 783 C C . ARG A 1 99 ? 16.550 -0.072 -17.900 1.00 96.06 99 ARG A C 1
ATOM 785 O O . ARG A 1 99 ? 15.745 0.121 -16.992 1.00 96.06 99 ARG A O 1
ATOM 792 N N . ILE A 1 100 ? 16.180 -0.566 -19.079 1.00 96.94 100 ILE A N 1
ATOM 793 C CA . ILE A 1 100 ? 14.813 -1.013 -19.372 1.00 96.94 100 ILE A CA 1
ATOM 794 C C . ILE A 1 100 ? 14.425 -2.175 -18.456 1.00 96.94 100 ILE A C 1
ATOM 796 O O . ILE A 1 100 ? 13.322 -2.169 -17.912 1.00 96.94 100 ILE A O 1
ATOM 800 N N . GLN A 1 101 ? 15.315 -3.149 -18.243 1.00 97.25 101 GLN A N 1
ATOM 801 C CA . GLN A 1 101 ? 15.048 -4.266 -17.330 1.00 97.25 101 GLN A CA 1
ATOM 802 C C . GLN A 1 101 ? 14.863 -3.792 -15.886 1.00 97.25 101 GLN A C 1
ATOM 804 O O . GLN A 1 101 ? 13.912 -4.205 -15.219 1.00 97.25 101 GLN A O 1
ATOM 809 N N . GLU A 1 102 ? 15.712 -2.875 -15.419 1.00 95.75 102 GLU A N 1
ATOM 810 C CA . GLU A 1 102 ? 15.564 -2.244 -14.105 1.00 95.75 102 GLU A CA 1
ATOM 811 C C . GLU A 1 102 ? 14.207 -1.544 -13.957 1.00 95.75 102 GLU A C 1
ATOM 813 O O . GLU A 1 102 ? 13.508 -1.767 -12.969 1.00 95.75 102 GLU A O 1
ATOM 818 N N . MET A 1 103 ? 13.801 -0.735 -14.942 1.00 95.25 103 MET A N 1
ATOM 819 C CA . MET A 1 103 ? 12.533 0.004 -14.883 1.00 95.25 103 MET A CA 1
ATOM 820 C C . MET A 1 103 ? 11.308 -0.902 -15.011 1.00 95.25 103 MET A C 1
ATOM 822 O O . MET A 1 103 ? 10.309 -0.670 -14.334 1.00 95.25 103 MET A O 1
ATOM 826 N N . LYS A 1 104 ? 11.381 -1.980 -15.801 1.00 95.75 104 LYS A N 1
ATOM 827 C CA . LYS A 1 104 ? 10.330 -3.010 -15.839 1.00 95.75 104 LYS A CA 1
ATOM 828 C C . LYS A 1 104 ? 10.157 -3.680 -14.479 1.00 95.75 104 LYS A C 1
ATOM 830 O O . LYS A 1 104 ? 9.026 -3.826 -14.014 1.00 95.75 104 LYS A O 1
ATOM 835 N N . LYS A 1 105 ? 11.266 -4.043 -13.828 1.00 96.50 105 LYS A N 1
ATOM 836 C CA . LYS A 1 105 ? 11.249 -4.629 -12.483 1.00 96.50 105 LYS A CA 1
ATOM 837 C C . LYS A 1 105 ? 10.670 -3.654 -11.458 1.00 96.50 105 LYS A C 1
ATOM 839 O O . LYS A 1 105 ? 9.833 -4.049 -10.653 1.00 96.50 105 LYS A O 1
ATOM 844 N N . GLU A 1 106 ? 11.063 -2.384 -11.513 1.00 94.62 106 GLU A N 1
ATOM 845 C CA . GLU A 1 106 ? 10.524 -1.351 -10.624 1.00 94.62 106 GLU A CA 1
ATOM 846 C C . GLU A 1 106 ? 9.014 -1.158 -10.821 1.00 94.62 106 GLU A C 1
ATOM 848 O O . GLU A 1 106 ? 8.257 -1.179 -9.851 1.00 94.62 106 GLU A O 1
ATOM 853 N N . LYS A 1 107 ? 8.550 -1.064 -12.074 1.00 94.06 107 LYS A N 1
ATOM 854 C CA . LYS A 1 107 ? 7.119 -0.983 -12.406 1.00 94.06 107 LYS A CA 1
ATOM 855 C C . LYS A 1 107 ? 6.339 -2.170 -11.851 1.00 94.06 107 LYS A C 1
ATOM 857 O O . LYS A 1 107 ? 5.278 -1.981 -11.254 1.00 94.06 107 LYS A O 1
ATOM 862 N N . GLN A 1 108 ? 6.871 -3.381 -12.002 1.00 95.31 108 GLN A N 1
ATOM 863 C CA . GLN A 1 108 ? 6.265 -4.585 -11.440 1.00 95.31 108 GLN A CA 1
ATOM 864 C C . GLN A 1 108 ? 6.179 -4.510 -9.908 1.00 95.31 108 GLN A C 1
ATOM 866 O O . GLN A 1 108 ? 5.103 -4.737 -9.354 1.00 95.31 108 GLN A O 1
ATOM 871 N N . ASN A 1 109 ? 7.270 -4.142 -9.230 1.00 95.06 109 ASN A N 1
ATOM 872 C CA . ASN A 1 109 ? 7.311 -4.023 -7.771 1.00 95.06 109 ASN A CA 1
ATOM 873 C C . ASN A 1 109 ? 6.305 -2.984 -7.252 1.00 95.06 109 ASN A C 1
ATOM 875 O O . ASN A 1 109 ? 5.540 -3.270 -6.331 1.00 95.06 109 ASN A O 1
ATOM 879 N N . ARG A 1 110 ? 6.269 -1.787 -7.856 1.00 94.19 110 ARG A N 1
ATOM 880 C CA . ARG A 1 110 ? 5.322 -0.724 -7.481 1.00 94.19 110 ARG A CA 1
ATOM 881 C C . ARG A 1 110 ? 3.874 -1.146 -7.715 1.00 94.19 110 ARG A C 1
ATOM 883 O O . ARG A 1 110 ? 3.027 -0.889 -6.864 1.00 94.19 110 ARG A O 1
ATOM 890 N N . SER A 1 111 ? 3.594 -1.836 -8.823 1.00 92.38 111 SER A N 1
ATOM 891 C CA . SER A 1 111 ? 2.255 -2.360 -9.113 1.00 92.38 111 SER A CA 1
ATOM 892 C C . SER A 1 111 ? 1.808 -3.395 -8.082 1.00 92.38 111 SER A C 1
ATOM 894 O O . SER A 1 111 ? 0.683 -3.314 -7.593 1.00 92.38 111 SER A O 1
ATOM 896 N N . GLN A 1 112 ? 2.685 -4.336 -7.720 1.00 94.56 112 GLN A N 1
ATOM 897 C CA . GLN A 1 112 ? 2.398 -5.335 -6.687 1.00 94.56 112 GLN A CA 1
ATOM 898 C C . GLN A 1 112 ? 2.176 -4.675 -5.325 1.00 94.56 112 GLN A C 1
ATOM 900 O O . GLN A 1 112 ? 1.194 -4.977 -4.654 1.00 94.56 112 GLN A O 1
ATOM 905 N N . LYS A 1 113 ? 3.035 -3.720 -4.943 1.00 94.00 113 LYS A N 1
ATOM 906 C CA . LYS A 1 113 ? 2.880 -2.969 -3.691 1.00 94.00 113 LYS A CA 1
ATOM 907 C C . LYS A 1 113 ? 1.541 -2.232 -3.643 1.00 94.00 113 LYS A C 1
ATOM 909 O O . LYS A 1 113 ? 0.844 -2.328 -2.639 1.00 94.00 113 LYS A O 1
ATOM 914 N N . ARG A 1 114 ? 1.163 -1.539 -4.724 1.00 92.50 114 ARG A N 1
ATOM 915 C CA . ARG A 1 114 ? -0.141 -0.869 -4.841 1.00 92.50 114 ARG A CA 1
ATOM 916 C C . ARG A 1 114 ? -1.287 -1.857 -4.624 1.00 92.50 114 ARG A C 1
ATOM 918 O O . ARG A 1 114 ? -2.181 -1.575 -3.839 1.00 92.50 114 ARG A O 1
ATOM 925 N N . GLU A 1 115 ? -1.261 -3.002 -5.303 1.00 91.19 115 GLU A N 1
ATOM 926 C CA . GLU A 1 115 ? -2.323 -4.007 -5.196 1.00 91.19 115 GLU A CA 1
ATOM 927 C C . GLU A 1 115 ? -2.454 -4.565 -3.772 1.00 91.19 115 GLU A C 1
ATOM 929 O O . GLU A 1 115 ? -3.568 -4.684 -3.262 1.00 91.19 115 GLU A O 1
ATOM 934 N N . THR A 1 116 ? -1.332 -4.860 -3.112 1.00 93.88 116 THR A N 1
ATOM 935 C CA . THR A 1 116 ? -1.321 -5.322 -1.719 1.00 93.88 116 THR A CA 1
ATOM 936 C C . THR A 1 116 ? -1.886 -4.267 -0.772 1.00 93.88 116 THR A C 1
ATOM 938 O O . THR A 1 116 ? -2.816 -4.572 -0.030 1.00 93.88 116 THR A O 1
ATOM 941 N N . LEU A 1 117 ? -1.407 -3.019 -0.853 1.00 93.12 117 LEU A N 1
ATOM 942 C CA . LEU A 1 117 ? -1.884 -1.927 0.005 1.00 93.12 117 LEU A CA 1
ATOM 943 C C . LEU A 1 117 ? -3.392 -1.701 -0.143 1.00 93.12 117 LEU A C 1
ATOM 945 O O . LEU A 1 117 ? -4.099 -1.542 0.846 1.00 93.12 117 LEU A O 1
ATOM 949 N N . ILE A 1 118 ? -3.904 -1.725 -1.376 1.00 89.44 118 ILE A N 1
ATOM 950 C CA . ILE A 1 118 ? -5.339 -1.555 -1.635 1.00 89.44 118 ILE A CA 1
ATOM 951 C C . ILE A 1 118 ? -6.145 -2.690 -0.997 1.00 89.44 118 ILE A C 1
ATOM 953 O O . ILE A 1 118 ? -7.157 -2.422 -0.350 1.00 89.44 118 ILE A O 1
ATOM 957 N N . LYS A 1 119 ? -5.698 -3.945 -1.134 1.00 90.25 119 LYS A N 1
ATOM 958 C CA . LYS A 1 119 ? -6.371 -5.099 -0.516 1.00 90.25 119 LYS A CA 1
ATOM 959 C C . LYS A 1 119 ? -6.382 -5.006 1.009 1.00 90.25 119 LYS A C 1
ATOM 961 O O . LYS A 1 119 ? -7.409 -5.289 1.621 1.00 90.25 119 LYS A O 1
ATOM 966 N N . GLU A 1 120 ? -5.272 -4.597 1.617 1.00 93.62 120 GLU A N 1
ATOM 967 C CA . GLU A 1 120 ? -5.164 -4.420 3.071 1.00 93.62 120 GLU A CA 1
ATOM 968 C C . GLU A 1 120 ? -6.091 -3.305 3.574 1.00 93.62 120 GLU A C 1
ATOM 970 O O . GLU A 1 120 ? -6.843 -3.510 4.528 1.00 93.62 120 GLU A O 1
ATOM 975 N N . ILE A 1 121 ? -6.125 -2.162 2.883 1.00 91.12 121 ILE A N 1
ATOM 976 C CA . ILE A 1 121 ? -7.036 -1.053 3.200 1.00 91.12 121 ILE A CA 1
ATOM 977 C C . ILE A 1 121 ? -8.502 -1.492 3.083 1.00 91.12 121 ILE A C 1
ATOM 979 O O . ILE A 1 121 ? -9.296 -1.240 3.991 1.00 91.12 121 ILE A O 1
ATOM 983 N N . GLN A 1 122 ? -8.867 -2.193 2.006 1.00 87.38 122 GLN A N 1
ATOM 984 C CA . GLN A 1 122 ? -10.226 -2.710 1.813 1.00 87.38 122 GLN A CA 1
ATOM 985 C C . GLN A 1 122 ? -10.619 -3.717 2.903 1.00 87.38 122 GLN A C 1
ATOM 987 O O . GLN A 1 122 ? -11.744 -3.675 3.403 1.00 87.38 122 GLN A O 1
ATOM 992 N N . ALA A 1 123 ? -9.697 -4.592 3.316 1.00 89.75 123 ALA A N 1
ATOM 993 C CA . ALA A 1 123 ? -9.931 -5.513 4.424 1.00 89.75 123 ALA A CA 1
ATOM 994 C C . ALA A 1 123 ? -10.193 -4.754 5.737 1.00 89.75 123 ALA A C 1
ATOM 996 O O . ALA A 1 123 ? -11.163 -5.056 6.437 1.00 89.75 123 ALA A O 1
ATOM 997 N N . LEU A 1 124 ? -9.402 -3.717 6.034 1.00 91.19 124 LEU A N 1
ATOM 998 C CA . LEU A 1 124 ? -9.624 -2.867 7.205 1.00 91.19 124 LEU A CA 1
ATOM 999 C C . LEU A 1 124 ? -10.961 -2.123 7.143 1.00 91.19 124 LEU A C 1
ATOM 1001 O O . LEU A 1 124 ? -11.632 -2.012 8.168 1.00 91.19 124 LEU A O 1
ATOM 1005 N N . TRP A 1 125 ? -11.400 -1.655 5.973 1.00 88.69 125 TRP A N 1
ATOM 1006 C CA . TRP A 1 125 ? -12.730 -1.054 5.834 1.00 88.69 125 TRP A CA 1
ATOM 1007 C C . TRP A 1 125 ? -13.853 -2.029 6.178 1.00 88.69 125 TRP A C 1
ATOM 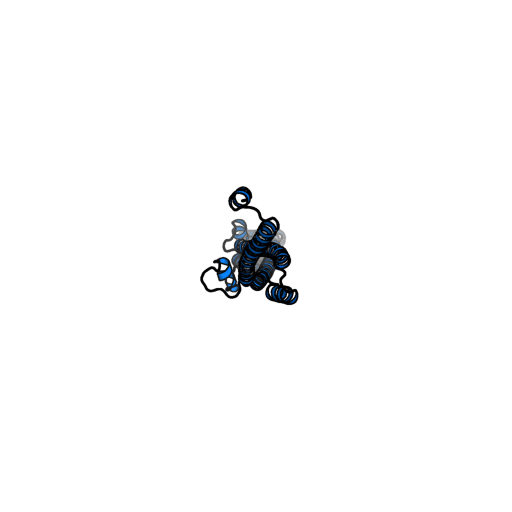1009 O O . TRP A 1 125 ? -14.803 -1.638 6.862 1.00 88.69 125 TRP A O 1
ATOM 1019 N N . CYS A 1 126 ? -13.751 -3.286 5.740 1.00 86.50 126 CYS A N 1
ATOM 1020 C CA . CYS A 1 126 ? -14.713 -4.326 6.097 1.00 86.50 126 CYS A CA 1
ATOM 1021 C C . CYS A 1 126 ? -14.733 -4.559 7.612 1.00 86.50 126 CYS A C 1
ATOM 1023 O O . CYS A 1 126 ? -15.800 -4.509 8.224 1.00 86.50 126 CYS A O 1
ATOM 1025 N N . GLU A 1 127 ? -13.562 -4.733 8.230 1.00 89.06 127 GLU A N 1
ATOM 1026 C CA . GLU A 1 127 ? -13.443 -4.941 9.678 1.00 89.06 127 GLU A CA 1
ATOM 1027 C C . GLU A 1 127 ? -13.978 -3.759 10.504 1.00 89.06 127 GLU A C 1
ATOM 1029 O O . GLU A 1 127 ? -14.621 -3.947 11.538 1.00 89.06 127 GLU A O 1
ATOM 1034 N N . LEU A 1 128 ? -13.729 -2.529 10.052 1.00 90.00 128 LEU A N 1
ATOM 1035 C CA . LEU A 1 128 ? -14.150 -1.306 10.737 1.00 90.00 128 LEU A CA 1
ATOM 1036 C C . LEU A 1 128 ? -15.603 -0.910 10.433 1.00 90.00 128 LEU A C 1
ATOM 1038 O O . LEU A 1 128 ? -16.093 0.063 11.022 1.00 90.00 128 LEU A O 1
ATOM 1042 N N . GLY A 1 129 ? -16.290 -1.633 9.542 1.00 85.50 129 GLY A N 1
ATOM 1043 C CA . GLY A 1 129 ? -17.658 -1.333 9.116 1.00 85.50 129 GLY A CA 1
ATOM 1044 C C . GLY A 1 129 ? -17.774 -0.033 8.312 1.00 85.50 129 GLY A C 1
ATOM 1045 O O . GLY A 1 129 ? -18.766 0.677 8.440 1.00 85.50 129 GLY A O 1
ATOM 1046 N N . MET A 1 130 ? -16.747 0.307 7.530 1.00 79.69 130 MET A N 1
ATOM 1047 C CA . MET A 1 130 ? -16.663 1.549 6.745 1.00 79.69 130 MET A CA 1
ATOM 1048 C C . MET A 1 130 ? -17.133 1.388 5.290 1.00 79.69 130 MET A C 1
ATOM 1050 O O . MET A 1 130 ? -17.217 2.372 4.567 1.00 79.69 130 MET A O 1
ATOM 1054 N N . TYR A 1 131 ? -17.472 0.169 4.860 1.00 62.81 131 TYR A N 1
ATOM 1055 C CA . TYR A 1 131 ? -17.757 -0.167 3.459 1.00 62.81 131 TYR A CA 1
ATOM 1056 C C . TYR A 1 131 ? -19.111 0.347 2.912 1.00 62.81 131 TYR A C 1
ATOM 1058 O O . TYR A 1 131 ? -19.406 0.128 1.740 1.00 62.81 131 TYR A O 1
ATOM 1066 N N . THR A 1 132 ? -19.946 1.016 3.721 1.00 51.22 132 THR A N 1
ATOM 1067 C CA . THR A 1 132 ? -21.352 1.336 3.367 1.00 51.22 132 THR A CA 1
ATOM 1068 C C . THR A 1 132 ? -21.826 2.758 3.646 1.00 51.22 132 THR A C 1
ATOM 1070 O O . THR A 1 132 ? -22.979 3.069 3.347 1.00 51.22 132 THR A O 1
ATOM 1073 N N . GLN A 1 133 ? -21.006 3.644 4.207 1.00 47.09 133 GLN A N 1
ATOM 1074 C CA . GLN A 1 133 ? -21.502 4.970 4.577 1.00 47.09 133 GLN A CA 1
ATOM 1075 C C . GLN A 1 133 ? -21.233 5.964 3.450 1.00 47.09 133 GLN A C 1
ATOM 1077 O O . GLN A 1 133 ? -20.094 6.355 3.225 1.00 47.09 133 GLN A O 1
ATOM 1082 N N . SER A 1 134 ? -22.317 6.243 2.713 1.00 45.38 134 SER A N 1
ATOM 1083 C CA . SER A 1 134 ? -22.717 7.507 2.074 1.00 45.38 134 SER A CA 1
ATOM 1084 C C . SER A 1 134 ? -21.623 8.544 1.813 1.00 45.38 134 SER A C 1
ATOM 1086 O O . SER A 1 134 ? -20.827 8.870 2.679 1.00 45.38 134 SER A O 1
ATOM 1088 N N . GLU A 1 135 ? -21.691 9.168 0.640 1.00 49.97 135 GLU A N 1
ATOM 1089 C CA . GLU A 1 135 ? -20.805 10.200 0.072 1.00 49.97 135 GLU A CA 1
ATOM 1090 C C . GLU A 1 135 ? -20.333 11.336 1.021 1.00 49.97 135 GLU A C 1
ATOM 1092 O O . GLU A 1 135 ? -19.345 12.021 0.716 1.00 49.97 135 GLU A O 1
ATOM 1097 N N . GLU A 1 136 ? -20.981 11.499 2.176 1.00 43.34 136 GLU A N 1
ATOM 1098 C CA . GLU A 1 136 ? -20.644 12.377 3.296 1.00 43.34 136 GLU A CA 1
ATOM 1099 C C . GLU A 1 136 ? -19.758 11.668 4.345 1.00 43.34 136 GLU A C 1
ATOM 1101 O O . GLU A 1 136 ? -20.219 10.848 5.134 1.00 43.34 136 GLU A O 1
ATOM 1106 N N . GLY A 1 137 ? -18.468 12.023 4.386 1.00 50.41 137 GLY A N 1
ATOM 1107 C CA . GLY A 1 137 ? -17.531 11.606 5.445 1.00 50.41 137 GLY A CA 1
ATOM 1108 C C . GLY A 1 137 ? -16.420 10.643 5.013 1.00 50.41 137 GLY A C 1
ATOM 1109 O O . GLY A 1 137 ? -15.473 10.432 5.769 1.00 50.41 137 GLY A O 1
ATOM 1110 N N . VAL A 1 138 ? -16.484 10.112 3.790 1.00 59.56 138 VAL A N 1
ATOM 1111 C CA . VAL A 1 138 ? -15.400 9.324 3.181 1.00 59.56 138 VAL A CA 1
ATOM 1112 C C . VAL A 1 138 ? -14.264 10.266 2.769 1.00 59.56 138 VAL A C 1
ATOM 1114 O O . VAL A 1 138 ? -14.508 11.245 2.055 1.00 59.56 138 VAL A O 1
ATOM 1117 N N . CYS A 1 139 ? -13.031 10.010 3.224 1.00 62.94 139 CYS A N 1
ATOM 1118 C CA . CYS A 1 139 ? -11.907 10.890 2.899 1.00 62.94 139 CYS A CA 1
ATOM 1119 C C . CYS A 1 139 ? -11.604 10.849 1.390 1.00 62.94 139 CYS A C 1
ATOM 1121 O O . CYS A 1 139 ? -11.918 9.879 0.700 1.00 62.94 139 CYS A O 1
ATOM 1123 N N . GLU A 1 140 ? -11.004 11.907 0.843 1.00 64.81 140 GLU A N 1
ATOM 1124 C CA . GLU A 1 140 ? -10.750 12.000 -0.603 1.00 64.81 140 GLU A CA 1
ATOM 1125 C C . GLU A 1 140 ? -9.869 10.84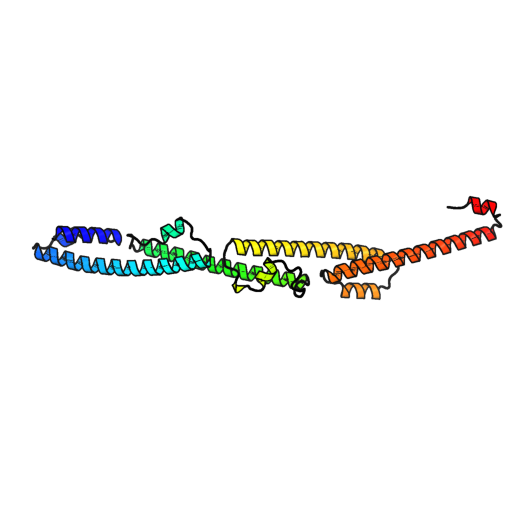7 -1.123 1.00 64.81 140 GLU A C 1
ATOM 1127 O O . GLU A 1 140 ? -10.063 10.365 -2.238 1.00 64.81 140 GLU A O 1
ATOM 1132 N N . VAL A 1 141 ? -8.948 10.354 -0.288 1.00 65.56 141 VAL A N 1
ATOM 1133 C CA . VAL A 1 141 ? -8.094 9.194 -0.591 1.00 65.56 141 VAL A CA 1
ATOM 1134 C C . VAL A 1 141 ? -8.927 7.916 -0.717 1.00 65.56 141 VAL A C 1
ATOM 1136 O O . VAL A 1 141 ? -8.730 7.150 -1.656 1.00 65.56 141 VAL A O 1
ATOM 1139 N N . ASP A 1 142 ? -9.907 7.719 0.165 1.00 72.50 142 ASP A N 1
ATOM 1140 C CA . ASP A 1 142 ? -10.812 6.566 0.138 1.00 72.50 142 ASP A CA 1
ATOM 1141 C C . ASP A 1 142 ? -11.728 6.590 -1.098 1.00 72.50 142 ASP A C 1
ATOM 1143 O O . ASP A 1 142 ? -12.015 5.545 -1.680 1.00 72.50 142 ASP A O 1
ATOM 1147 N N . LYS A 1 143 ? -12.137 7.780 -1.564 1.00 69.88 143 LYS A N 1
ATOM 1148 C CA . LYS A 1 143 ? -12.893 7.927 -2.821 1.00 69.88 143 LYS A CA 1
ATOM 1149 C C . LYS A 1 143 ? -12.039 7.558 -4.036 1.00 69.88 143 LYS A C 1
ATOM 1151 O O . LYS A 1 143 ? -12.499 6.816 -4.899 1.00 69.88 143 LYS A O 1
ATOM 1156 N N . LYS A 1 144 ? -10.784 8.020 -4.081 1.00 66.62 144 LYS A N 1
ATOM 1157 C CA . LYS A 1 144 ? -9.821 7.672 -5.146 1.00 66.62 144 LYS A CA 1
ATOM 1158 C C . LYS A 1 144 ? -9.464 6.183 -5.144 1.00 66.62 144 LYS A C 1
ATOM 1160 O O . LYS A 1 144 ? -9.270 5.596 -6.200 1.00 66.62 144 LYS A O 1
ATOM 1165 N N . LEU A 1 145 ? -9.445 5.549 -3.974 1.00 68.19 145 LEU A N 1
ATOM 1166 C CA . LEU A 1 145 ? -9.234 4.108 -3.808 1.00 68.19 145 LEU A CA 1
ATOM 1167 C C . LEU A 1 145 ? -10.316 3.234 -4.461 1.00 68.19 145 LEU A C 1
ATOM 1169 O O . LEU A 1 145 ? -10.027 2.096 -4.829 1.00 68.19 145 LEU A O 1
ATOM 1173 N N . LEU A 1 146 ? -11.537 3.748 -4.641 1.00 64.69 146 LEU A N 1
ATOM 1174 C CA . LEU A 1 146 ? -12.600 3.052 -5.377 1.00 64.69 146 LEU A CA 1
ATOM 1175 C C . LEU A 1 146 ? -12.363 3.068 -6.900 1.00 64.69 146 LEU A C 1
ATOM 1177 O O . LEU A 1 146 ? -12.885 2.207 -7.604 1.00 64.69 146 LEU A O 1
ATOM 1181 N N . ALA A 1 147 ? -11.526 3.987 -7.394 1.00 69.69 147 ALA A N 1
ATOM 1182 C CA . ALA A 1 147 ? -11.081 4.090 -8.783 1.00 69.69 147 ALA A CA 1
ATOM 1183 C C . ALA A 1 147 ? -9.602 3.670 -8.914 1.00 69.69 147 ALA A C 1
ATOM 1185 O O . ALA A 1 147 ? -8.737 4.450 -9.305 1.00 69.69 147 ALA A O 1
ATOM 1186 N N . VAL A 1 148 ? -9.302 2.409 -8.575 1.00 63.03 148 VAL A N 1
ATOM 1187 C CA . VAL A 1 148 ? -7.937 1.830 -8.529 1.00 63.03 148 VAL A CA 1
ATOM 1188 C C . VAL A 1 148 ? -7.106 2.099 -9.795 1.00 63.03 148 VAL A C 1
ATOM 1190 O O . VAL A 1 148 ? -5.888 2.270 -9.710 1.00 63.03 148 VAL A O 1
ATOM 1193 N N . GLU A 1 149 ? -7.750 2.150 -10.963 1.00 63.47 149 GLU A N 1
ATOM 1194 C CA . GLU A 1 149 ? -7.098 2.389 -12.257 1.00 63.47 149 GLU A CA 1
ATOM 1195 C C . GLU A 1 149 ? -6.546 3.817 -12.412 1.00 63.47 149 GLU A C 1
ATOM 1197 O O . GLU A 1 149 ? -5.595 4.019 -13.166 1.00 63.47 149 GLU A O 1
ATOM 1202 N N . GLU A 1 150 ? -7.058 4.792 -11.654 1.00 68.75 150 GLU A N 1
ATOM 1203 C CA . GLU A 1 150 ? -6.578 6.181 -11.678 1.00 68.75 150 GLU A CA 1
ATOM 1204 C C . GLU A 1 150 ? -5.327 6.395 -10.808 1.00 68.75 150 GLU A C 1
ATOM 1206 O O . GLU A 1 150 ? -4.623 7.401 -10.948 1.00 68.75 150 GLU A O 1
ATOM 1211 N N . ILE A 1 151 ? -4.997 5.443 -9.925 1.00 77.88 151 ILE A N 1
ATOM 1212 C CA . ILE A 1 151 ? -3.835 5.552 -9.039 1.00 77.88 151 ILE A CA 1
ATOM 1213 C C . ILE A 1 151 ? -2.566 5.174 -9.807 1.00 77.88 151 ILE A C 1
ATOM 1215 O O . ILE A 1 151 ? -2.176 4.000 -9.893 1.00 77.88 151 ILE A O 1
ATOM 1219 N N . LYS A 1 152 ? -1.890 6.198 -10.338 1.00 84.50 152 LYS A N 1
ATOM 1220 C CA . LYS A 1 152 ? -0.563 6.076 -10.960 1.00 84.50 152 LYS A CA 1
ATOM 1221 C C . LYS A 1 152 ? 0.466 5.476 -9.998 1.00 84.50 152 LYS A C 1
ATOM 1223 O O . LYS A 1 152 ? 0.360 5.642 -8.783 1.00 84.50 152 LYS A O 1
ATOM 1228 N N . LEU A 1 153 ? 1.505 4.845 -10.549 1.00 89.75 153 LEU A N 1
ATOM 1229 C CA . LEU A 1 153 ? 2.574 4.159 -9.808 1.00 89.75 153 LEU A CA 1
ATOM 1230 C C . LEU A 1 153 ? 3.651 5.108 -9.245 1.00 89.75 153 LEU A C 1
ATOM 1232 O O . LEU A 1 153 ? 4.796 4.699 -9.029 1.00 89.75 153 LEU A O 1
ATOM 1236 N N . THR A 1 154 ? 3.291 6.364 -8.991 1.00 90.62 154 THR A N 1
ATOM 1237 C CA . THR A 1 154 ? 4.206 7.356 -8.425 1.00 90.62 154 THR A CA 1
ATOM 1238 C C . THR A 1 154 ? 4.546 6.990 -6.983 1.00 90.62 154 THR A C 1
ATOM 1240 O O . THR A 1 154 ? 3.738 6.401 -6.254 1.00 90.62 154 THR A O 1
ATOM 1243 N N . LEU A 1 155 ? 5.754 7.348 -6.541 1.00 90.69 155 LEU A N 1
ATOM 1244 C CA . LEU A 1 155 ? 6.146 7.143 -5.141 1.00 90.69 155 LEU A CA 1
ATOM 1245 C C . LEU A 1 155 ? 5.245 7.917 -4.175 1.00 90.69 155 LEU A C 1
ATOM 1247 O O . LEU A 1 155 ? 4.958 7.423 -3.088 1.00 90.69 155 LEU A O 1
ATOM 1251 N N . GLU A 1 156 ? 4.777 9.096 -4.584 1.00 90.62 156 GLU A N 1
ATOM 1252 C CA . GLU A 1 156 ? 3.844 9.910 -3.808 1.00 90.62 156 GLU A CA 1
ATOM 1253 C C . GLU A 1 156 ? 2.532 9.163 -3.553 1.00 90.62 156 GLU A C 1
ATOM 1255 O O . GLU A 1 156 ? 2.153 8.993 -2.397 1.00 90.62 156 GLU A O 1
ATOM 1260 N N . ASN A 1 157 ? 1.904 8.610 -4.596 1.00 89.62 157 ASN A N 1
ATOM 1261 C CA . ASN A 1 157 ? 0.658 7.854 -4.454 1.00 89.62 157 ASN A CA 1
ATOM 1262 C C . ASN A 1 157 ? 0.838 6.611 -3.577 1.00 89.62 157 ASN A C 1
ATOM 1264 O O . ASN A 1 157 ? 0.002 6.330 -2.719 1.00 89.62 157 ASN A O 1
ATOM 1268 N N . LEU A 1 158 ? 1.936 5.869 -3.758 1.00 91.75 158 LEU A N 1
ATOM 1269 C CA . LEU A 1 158 ? 2.245 4.716 -2.907 1.00 91.75 158 LEU A CA 1
ATOM 1270 C C . LEU A 1 158 ? 2.435 5.118 -1.441 1.00 91.75 158 LEU A C 1
ATOM 1272 O O . LEU A 1 158 ? 2.030 4.375 -0.550 1.00 91.75 158 LEU A O 1
ATOM 1276 N N . ASN A 1 159 ? 3.041 6.278 -1.187 1.00 92.81 159 ASN A N 1
ATOM 1277 C CA . ASN A 1 159 ? 3.197 6.805 0.161 1.00 92.81 159 ASN A CA 1
ATOM 1278 C C . ASN A 1 159 ? 1.851 7.240 0.754 1.00 92.81 159 ASN A C 1
ATOM 1280 O O . ASN A 1 159 ? 1.571 6.933 1.906 1.00 92.81 159 ASN A O 1
ATOM 1284 N N . THR A 1 160 ? 0.983 7.884 -0.026 1.00 91.12 160 THR A N 1
ATOM 1285 C CA . THR A 1 160 ? -0.378 8.225 0.412 1.00 91.12 160 THR A CA 1
ATOM 1286 C C . THR A 1 160 ? -1.170 6.977 0.804 1.00 91.12 160 THR A C 1
ATOM 1288 O O . THR A 1 160 ? -1.832 6.980 1.840 1.00 91.12 160 THR A O 1
ATOM 1291 N N . LEU A 1 161 ? -1.066 5.893 0.026 1.00 91.00 161 LEU A N 1
ATOM 1292 C CA . LEU A 1 161 ? -1.677 4.605 0.367 1.00 91.00 161 LEU A CA 1
ATOM 1293 C C . LEU A 1 161 ? -1.108 4.026 1.668 1.00 91.00 161 LEU A C 1
ATOM 1295 O O . LEU A 1 161 ? -1.869 3.588 2.524 1.00 91.00 161 LEU A O 1
ATOM 1299 N N . GLN A 1 162 ? 0.215 4.059 1.832 1.00 94.62 162 GLN A N 1
ATOM 1300 C CA . GLN A 1 162 ? 0.886 3.581 3.041 1.00 94.62 162 GLN A CA 1
ATOM 1301 C C . GLN A 1 162 ? 0.440 4.358 4.289 1.00 94.62 162 GLN A C 1
ATOM 1303 O O . GLN A 1 162 ? 0.049 3.755 5.283 1.00 94.62 162 GLN A O 1
ATOM 1308 N N . VAL A 1 163 ? 0.435 5.692 4.222 1.00 94.31 163 VAL A N 1
ATOM 1309 C CA . VAL A 1 163 ? -0.031 6.551 5.322 1.00 94.31 163 VAL A CA 1
ATOM 1310 C C . VAL A 1 163 ? -1.492 6.253 5.649 1.00 94.31 163 VAL A C 1
ATOM 1312 O O . VAL A 1 163 ? -1.857 6.138 6.818 1.00 94.31 163 VAL A O 1
ATOM 1315 N N . ARG A 1 164 ? -2.337 6.067 4.628 1.00 91.50 164 ARG A N 1
ATOM 1316 C CA . ARG A 1 164 ? -3.748 5.745 4.846 1.00 91.50 164 ARG A CA 1
ATOM 1317 C C . ARG A 1 164 ? -3.939 4.393 5.539 1.00 91.50 164 ARG A C 1
ATOM 1319 O O . ARG A 1 164 ? -4.800 4.276 6.409 1.00 91.50 164 ARG A O 1
ATOM 1326 N N . LEU A 1 165 ? -3.142 3.389 5.179 1.00 94.06 165 LEU A N 1
ATOM 1327 C CA . LEU A 1 165 ? -3.139 2.091 5.852 1.00 94.06 165 LEU A CA 1
ATOM 1328 C C . LEU A 1 165 ? -2.797 2.246 7.343 1.00 94.06 165 LEU A C 1
ATOM 1330 O O . LEU A 1 165 ? -3.548 1.772 8.194 1.00 94.06 165 LEU A O 1
ATOM 1334 N N . GLU A 1 166 ? -1.730 2.980 7.662 1.00 96.00 166 GLU A N 1
ATOM 1335 C CA . GLU A 1 166 ? -1.290 3.227 9.044 1.00 96.00 166 GLU A CA 1
ATOM 1336 C C . GLU A 1 166 ? -2.355 3.959 9.879 1.00 96.00 166 GLU A C 1
ATOM 1338 O O . GLU A 1 166 ? -2.585 3.630 11.047 1.00 96.00 166 GLU A O 1
ATOM 1343 N N . GLU A 1 167 ? -3.059 4.928 9.287 1.00 93.81 167 GLU A N 1
ATOM 1344 C CA . GLU A 1 167 ? -4.190 5.605 9.933 1.00 93.81 167 GLU A CA 1
ATOM 1345 C C . GLU A 1 167 ? -5.322 4.632 10.292 1.00 93.81 167 GLU A C 1
ATOM 1347 O O . GLU A 1 167 ? -5.871 4.697 11.397 1.00 93.81 167 GLU A O 1
ATOM 1352 N N . LEU A 1 168 ? -5.671 3.721 9.379 1.00 92.62 168 LEU A N 1
ATOM 1353 C CA . LEU A 1 168 ? -6.727 2.729 9.596 1.00 92.62 168 LEU A CA 1
ATOM 1354 C C . LEU A 1 168 ? -6.320 1.676 10.631 1.00 92.62 168 LEU A C 1
ATOM 1356 O O . LEU A 1 168 ? -7.144 1.278 11.457 1.00 92.62 168 LEU A O 1
ATOM 1360 N N . GLU A 1 169 ? -5.056 1.255 10.642 1.00 95.88 169 GLU A N 1
ATOM 1361 C CA . GLU A 1 169 ? -4.522 0.367 11.677 1.00 95.88 169 GLU A CA 1
ATOM 1362 C C . GLU A 1 169 ? -4.558 1.023 13.059 1.00 95.88 169 GLU A C 1
ATOM 1364 O O . GLU A 1 169 ? -4.961 0.392 14.043 1.00 95.88 169 GLU A O 1
ATOM 1369 N N . LYS A 1 170 ? -4.212 2.312 13.139 1.00 96.25 170 LYS A N 1
ATOM 1370 C CA . LYS A 1 170 ? -4.306 3.085 14.380 1.00 96.25 170 LYS A CA 1
ATOM 1371 C C . LYS A 1 170 ? -5.752 3.211 14.859 1.00 96.25 170 LYS A C 1
ATOM 1373 O O . LYS A 1 170 ? -6.009 3.001 16.044 1.00 96.25 170 LYS A O 1
ATOM 1378 N N . GLU A 1 171 ? -6.695 3.500 13.962 1.00 93.88 171 GLU A N 1
ATOM 1379 C CA . GLU A 1 171 ? -8.131 3.521 14.281 1.00 93.88 171 GLU A CA 1
ATOM 1380 C C . GLU A 1 171 ? -8.598 2.146 14.787 1.00 93.88 171 GLU A C 1
ATOM 1382 O O . GLU A 1 171 ? -9.260 2.063 15.822 1.00 93.88 171 GLU A O 1
ATOM 1387 N N . LYS A 1 172 ? -8.206 1.052 14.121 1.00 95.12 172 LYS A N 1
ATOM 1388 C CA . LYS A 1 172 ? -8.501 -0.323 14.559 1.00 95.12 172 LYS A CA 1
ATOM 1389 C C . LYS A 1 172 ? -7.969 -0.595 15.962 1.00 95.12 172 LYS A C 1
ATOM 1391 O O . LYS A 1 172 ? -8.706 -1.126 16.793 1.00 95.12 172 LYS A O 1
ATOM 1396 N N . SER A 1 173 ? -6.724 -0.218 16.244 1.00 96.81 173 SER A N 1
ATOM 1397 C CA . SER A 1 173 ? -6.135 -0.366 17.577 1.00 96.81 173 SER A CA 1
ATOM 1398 C C . SER A 1 173 ? -6.888 0.459 18.622 1.00 96.81 173 SER A C 1
ATOM 1400 O O . SER A 1 173 ? -7.206 -0.061 19.689 1.00 96.81 173 SER A O 1
ATOM 1402 N N . GLY A 1 174 ? -7.219 1.715 18.311 1.00 96.50 174 GLY A N 1
ATOM 1403 C CA . GLY A 1 174 ? -7.971 2.592 19.210 1.00 96.50 174 GLY A CA 1
ATOM 1404 C C . GLY A 1 174 ? -9.369 2.056 19.522 1.00 96.50 174 GLY A C 1
ATOM 1405 O O . GLY A 1 174 ? -9.785 2.047 20.678 1.00 96.50 174 GLY A O 1
ATOM 1406 N N . ARG A 1 175 ? -10.081 1.531 18.518 1.00 95.50 175 ARG A N 1
ATOM 1407 C CA . ARG A 1 175 ? -11.405 0.923 18.715 1.00 95.50 175 ARG A CA 1
ATOM 1408 C C . ARG A 1 175 ? -11.354 -0.372 19.514 1.00 95.50 175 ARG A C 1
ATOM 1410 O O . ARG A 1 175 ? -12.240 -0.591 20.332 1.00 95.50 175 ARG A O 1
ATOM 1417 N N . LYS A 1 176 ? -10.334 -1.212 19.308 1.00 96.19 176 LYS A N 1
ATOM 1418 C CA . LYS A 1 176 ? -10.120 -2.420 20.123 1.00 96.19 176 LYS A CA 1
ATOM 1419 C C . LYS A 1 176 ? -9.878 -2.076 21.585 1.00 96.19 176 LYS A C 1
ATOM 1421 O O . LYS A 1 176 ? -10.459 -2.709 22.460 1.00 96.19 176 LYS A O 1
ATOM 1426 N N . GLU A 1 177 ? -9.056 -1.065 21.838 1.00 97.38 177 GLU A N 1
ATOM 1427 C CA . GLU A 1 177 ? -8.785 -0.619 23.200 1.00 97.38 177 GLU A CA 1
ATOM 1428 C C . GLU A 1 177 ? -10.045 -0.057 23.861 1.00 97.38 177 GLU A C 1
ATOM 1430 O O . GLU A 1 177 ? -10.409 -0.469 24.961 1.00 97.38 177 GLU A O 1
ATOM 1435 N N . LYS A 1 178 ? -10.790 0.790 23.144 1.00 96.62 178 LYS A N 1
ATOM 1436 C CA . LYS A 1 178 ? -12.068 1.313 23.630 1.00 96.62 178 LYS A CA 1
ATOM 1437 C C . LYS A 1 178 ? -13.081 0.200 23.907 1.00 96.62 178 LYS A C 1
ATOM 1439 O O . LYS A 1 178 ? -13.750 0.230 24.934 1.00 96.62 178 LYS A O 1
ATOM 1444 N N . HIS A 1 179 ? -13.188 -0.792 23.020 1.00 96.75 179 HIS A N 1
ATOM 1445 C CA . HIS A 1 179 ? -14.048 -1.965 23.219 1.00 96.75 179 HIS A CA 1
ATOM 1446 C C . HIS A 1 179 ? -13.703 -2.697 24.520 1.00 96.75 179 HIS A C 1
ATOM 1448 O O . HIS A 1 179 ? -14.592 -2.961 25.330 1.00 96.75 179 HIS A O 1
ATOM 1454 N N . ARG A 1 180 ? -12.409 -2.942 24.761 1.00 97.00 180 ARG A N 1
ATOM 1455 C CA . ARG A 1 180 ? -11.907 -3.576 25.986 1.00 97.00 180 ARG A CA 1
ATOM 1456 C C . ARG A 1 180 ? -12.303 -2.787 27.237 1.00 97.00 180 ARG A C 1
ATOM 1458 O O . ARG A 1 180 ? -12.867 -3.368 28.161 1.00 97.00 180 ARG A O 1
ATOM 1465 N N . GLU A 1 181 ? -12.069 -1.475 27.253 1.00 97.56 181 GLU A N 1
ATOM 1466 C CA . GLU A 1 181 ? -12.439 -0.595 28.375 1.00 97.56 181 GLU A CA 1
ATOM 1467 C C . GLU A 1 181 ? -13.953 -0.600 28.653 1.00 97.56 181 GLU A C 1
ATOM 1469 O O . GLU A 1 181 ? -14.394 -0.654 29.808 1.00 97.56 181 GLU A O 1
ATOM 1474 N N . LEU A 1 182 ? -14.770 -0.557 27.595 1.00 97.19 182 LEU A N 1
ATOM 1475 C CA . LEU A 1 182 ? -16.227 -0.614 27.712 1.00 97.19 182 LEU A CA 1
ATOM 1476 C C . LEU A 1 182 ? -16.679 -1.976 28.258 1.00 97.19 182 LEU A C 1
ATOM 1478 O O . LEU A 1 182 ? -17.518 -2.014 29.156 1.00 97.19 182 LEU A O 1
ATOM 1482 N N . MET A 1 183 ? -16.089 -3.082 27.794 1.00 96.75 183 MET A N 1
ATOM 1483 C CA . MET A 1 183 ? -16.380 -4.424 28.315 1.00 96.75 183 MET A CA 1
ATOM 1484 C C . MET A 1 183 ? -15.999 -4.590 29.787 1.00 96.75 183 MET A C 1
ATOM 1486 O O . MET A 1 183 ? -16.752 -5.192 30.551 1.00 96.75 183 MET A O 1
ATOM 1490 N N . GLU A 1 184 ? -14.864 -4.039 30.217 1.00 96.62 184 GLU A N 1
ATOM 1491 C CA . GLU A 1 184 ? -14.469 -4.030 31.632 1.00 96.62 184 GLU A CA 1
ATOM 1492 C C . GLU A 1 184 ? -15.476 -3.257 32.492 1.00 96.62 184 GLU A C 1
ATOM 1494 O O . GLU A 1 184 ? -15.883 -3.721 33.563 1.00 96.62 184 GLU A O 1
ATOM 1499 N N . THR A 1 185 ? -15.937 -2.110 31.990 1.00 96.44 185 THR A N 1
ATOM 1500 C CA . THR A 1 185 ? -16.960 -1.293 32.653 1.00 96.44 185 THR A CA 1
ATOM 1501 C C . THR A 1 185 ? -18.296 -2.036 32.743 1.00 96.44 185 THR A C 1
ATOM 1503 O O . THR A 1 185 ? -18.899 -2.079 33.819 1.00 96.44 185 THR A O 1
ATOM 1506 N N . LEU A 1 186 ? -18.731 -2.676 31.653 1.00 95.69 186 LEU A N 1
ATOM 1507 C CA . LEU A 1 186 ? -19.948 -3.490 31.604 1.00 95.69 186 LEU A CA 1
ATOM 1508 C C . LEU A 1 186 ? -19.889 -4.662 32.589 1.00 95.69 186 LEU A C 1
ATOM 1510 O O . LEU A 1 186 ? -20.802 -4.805 33.400 1.00 95.69 186 LEU A O 1
ATOM 1514 N N . HIS A 1 187 ? -18.797 -5.436 32.619 1.00 93.81 187 HIS A N 1
ATOM 1515 C CA . HIS A 1 187 ? -18.615 -6.515 33.601 1.00 93.81 187 HIS A CA 1
ATOM 1516 C C . HIS A 1 187 ? -18.747 -6.014 35.046 1.00 93.81 187 HIS A C 1
ATOM 1518 O O . HIS A 1 187 ? -19.418 -6.641 35.872 1.00 93.81 187 HIS A O 1
ATOM 1524 N N . ALA A 1 188 ? -18.150 -4.861 35.357 1.00 93.94 188 ALA A N 1
ATOM 1525 C CA . ALA A 1 188 ? -18.230 -4.272 36.688 1.00 93.94 188 ALA A CA 1
ATOM 1526 C C . ALA A 1 188 ? -19.635 -3.742 37.034 1.00 93.94 188 ALA A C 1
ATOM 1528 O O . ALA A 1 188 ? -19.967 -3.624 38.219 1.00 93.94 188 ALA A O 1
ATOM 1529 N N . LEU A 1 189 ? -20.449 -3.376 36.041 1.00 93.31 189 LEU A N 1
ATOM 1530 C CA . LEU A 1 189 ? -21.837 -2.959 36.238 1.00 93.31 189 LEU A CA 1
ATOM 1531 C C . LEU A 1 189 ? -22.769 -4.161 36.372 1.00 93.31 189 LEU A C 1
ATOM 1533 O O . LEU A 1 189 ? -23.500 -4.206 37.357 1.00 93.31 189 LEU A O 1
ATOM 1537 N N . TRP A 1 190 ? -22.674 -5.161 35.493 1.00 94.62 190 TRP A N 1
ATOM 1538 C CA . TRP A 1 190 ? -23.465 -6.394 35.575 1.00 94.62 190 TRP A CA 1
ATOM 1539 C C . TRP A 1 190 ? -23.306 -7.103 36.922 1.00 94.62 190 TRP A C 1
ATOM 1541 O O . TRP A 1 190 ? -24.296 -7.522 37.520 1.00 94.62 190 TRP A O 1
ATOM 1551 N N . GLY A 1 191 ? -22.084 -7.153 37.467 1.00 89.88 191 GLY A N 1
ATOM 1552 C CA . GLY A 1 191 ? -21.848 -7.710 38.803 1.00 89.88 191 GLY A CA 1
ATOM 1553 C C . GLY A 1 191 ? -22.524 -6.920 39.933 1.00 89.88 191 GLY A C 1
ATOM 1554 O O . GLY A 1 191 ? -22.927 -7.500 40.939 1.00 89.88 191 GLY A O 1
ATOM 1555 N N . ARG A 1 192 ? -22.689 -5.599 39.778 1.00 90.00 192 ARG A N 1
ATOM 1556 C CA . ARG A 1 192 ? -23.356 -4.739 40.773 1.00 90.00 192 ARG A CA 1
ATOM 1557 C C . ARG A 1 192 ? -24.874 -4.764 40.645 1.00 90.00 192 ARG A C 1
ATOM 1559 O O . ARG A 1 192 ? -25.556 -4.735 41.664 1.00 90.00 192 ARG A O 1
ATOM 1566 N N . THR A 1 193 ? -25.387 -4.803 39.419 1.00 88.25 193 THR A N 1
ATOM 1567 C CA . THR A 1 193 ? -26.827 -4.848 39.140 1.00 88.25 193 THR A CA 1
ATOM 1568 C C . THR A 1 193 ? -27.404 -6.259 39.226 1.00 88.25 193 THR A C 1
ATOM 1570 O O . THR A 1 193 ? -28.620 -6.402 39.192 1.00 88.25 193 THR A O 1
ATOM 1573 N N . ARG A 1 194 ? -26.555 -7.287 39.394 1.00 85.88 194 ARG A N 1
ATOM 1574 C CA . ARG A 1 194 ? -26.936 -8.711 39.419 1.00 85.88 194 ARG A CA 1
ATOM 1575 C C . ARG A 1 194 ? -27.678 -9.126 38.144 1.00 85.88 194 ARG A C 1
ATOM 1577 O O . ARG A 1 194 ? -28.690 -9.817 38.217 1.00 85.88 194 ARG A O 1
ATOM 1584 N N . ALA A 1 195 ? -27.178 -8.669 36.995 1.00 87.00 195 ALA A N 1
ATOM 1585 C CA . ALA A 1 195 ? -27.721 -9.052 35.695 1.00 87.00 195 ALA A CA 1
ATOM 1586 C C . ALA A 1 195 ? -27.658 -10.576 35.499 1.00 87.00 195 ALA A C 1
ATOM 1588 O O . ALA A 1 195 ? -26.750 -11.238 36.013 1.00 87.00 195 ALA A O 1
ATOM 1589 N N . GLU A 1 196 ? -28.623 -11.128 34.767 1.00 90.50 196 GLU A N 1
ATOM 1590 C CA . GLU A 1 196 ? -28.695 -12.566 34.518 1.00 90.50 196 GLU A CA 1
ATOM 1591 C C . GLU A 1 196 ? -27.563 -13.011 33.582 1.00 90.50 196 GLU A C 1
ATOM 1593 O O . GLU A 1 196 ? -27.270 -12.361 32.579 1.00 90.50 196 GLU A O 1
ATOM 1598 N N . GLU A 1 197 ? -26.929 -14.146 33.883 1.00 89.44 197 GLU A N 1
ATOM 1599 C CA . GLU A 1 197 ? -25.781 -14.642 33.111 1.00 89.44 197 GLU A CA 1
ATOM 1600 C C . GLU A 1 197 ? -26.137 -14.907 31.637 1.00 89.44 197 GLU A C 1
ATOM 1602 O O . GLU A 1 197 ? -25.327 -14.650 30.748 1.00 89.44 197 GLU A O 1
ATOM 1607 N N . ALA A 1 198 ? -27.377 -15.329 31.363 1.00 91.50 198 ALA A N 1
ATOM 1608 C CA . ALA A 1 198 ? -27.886 -15.506 30.005 1.00 91.50 198 ALA A CA 1
ATOM 1609 C C . ALA A 1 198 ? -27.983 -14.179 29.224 1.00 91.50 198 ALA A C 1
ATOM 1611 O O . ALA A 1 198 ? -27.616 -14.140 28.051 1.00 91.50 198 ALA A O 1
ATOM 1612 N N . GLU A 1 199 ? -28.428 -13.093 29.868 1.00 89.88 199 GLU A N 1
ATOM 1613 C CA . GLU A 1 199 ? -28.505 -11.753 29.261 1.00 89.88 199 GLU A CA 1
ATOM 1614 C C . GLU A 1 199 ? -27.100 -11.217 28.959 1.00 89.88 199 GLU A C 1
ATOM 1616 O O . GLU A 1 199 ? -26.845 -10.695 27.873 1.00 89.88 199 GLU A O 1
ATOM 1621 N N . VAL A 1 200 ? -26.164 -11.412 29.894 1.00 91.69 200 VAL A N 1
ATOM 1622 C CA . VAL A 1 200 ? -24.757 -11.020 29.730 1.00 91.69 200 VAL A CA 1
ATOM 1623 C C . VAL A 1 200 ? -24.112 -11.743 28.548 1.00 91.69 200 VAL A C 1
ATOM 1625 O O . VAL A 1 200 ? -23.419 -11.119 27.743 1.00 91.69 200 VAL A O 1
ATOM 1628 N N . GLU A 1 201 ? -24.317 -13.054 28.434 1.00 92.19 201 GLU A N 1
ATOM 1629 C CA . GLU A 1 201 ? -23.698 -13.852 27.375 1.00 92.19 201 GLU A CA 1
ATOM 1630 C C . GLU A 1 201 ? -24.289 -13.542 25.993 1.00 92.19 201 GLU A C 1
ATOM 1632 O O . GLU A 1 201 ? -23.554 -13.450 25.008 1.00 92.19 201 GLU A O 1
ATOM 1637 N N . GLU A 1 202 ? -25.600 -13.314 25.913 1.00 93.44 202 GLU A N 1
ATOM 1638 C CA . GLU A 1 202 ? -26.245 -12.873 24.674 1.00 93.44 202 GLU A CA 1
ATOM 1639 C C . GLU A 1 202 ? -25.736 -11.490 24.245 1.00 93.44 202 GLU A C 1
ATOM 1641 O O . GLU A 1 202 ? -25.388 -11.287 23.078 1.00 93.44 202 GLU A O 1
ATOM 1646 N N . PHE A 1 203 ? -25.593 -10.555 25.191 1.00 93.31 203 PHE A N 1
ATOM 1647 C CA . PHE A 1 203 ? -25.054 -9.229 24.901 1.00 93.31 203 PHE A CA 1
ATOM 1648 C C . PHE A 1 203 ? -23.633 -9.303 24.328 1.00 93.31 203 PHE A C 1
ATOM 1650 O O . PHE A 1 203 ? -23.330 -8.625 23.344 1.00 93.31 203 PHE A O 1
ATOM 1657 N N . LYS A 1 204 ? -22.768 -10.148 24.903 1.00 92.69 204 LYS A N 1
ATOM 1658 C CA . LYS A 1 204 ? -21.390 -10.351 24.424 1.00 92.69 204 LYS A CA 1
ATOM 1659 C C . LYS A 1 204 ? -21.347 -10.813 22.976 1.00 92.69 204 LYS A C 1
ATOM 1661 O O . LYS A 1 204 ? -20.633 -10.204 22.184 1.00 92.69 204 LYS A O 1
ATOM 1666 N N . LYS A 1 205 ? -22.141 -11.830 22.630 1.00 92.69 205 LYS A N 1
ATOM 1667 C CA . LYS A 1 205 ? -22.211 -12.388 21.269 1.00 92.69 205 LYS A CA 1
ATOM 1668 C C . LYS A 1 205 ? -22.655 -11.353 20.243 1.00 92.69 205 LYS A C 1
ATOM 1670 O O . LYS A 1 205 ? -22.120 -11.293 19.140 1.00 92.69 205 LYS A O 1
ATOM 1675 N N . GLN A 1 206 ? -23.609 -10.502 20.613 1.00 91.44 206 GLN A N 1
ATOM 1676 C CA . GLN A 1 206 ? -24.086 -9.428 19.740 1.00 91.44 206 GLN A CA 1
ATOM 1677 C C . GLN A 1 206 ? -23.047 -8.306 19.545 1.00 91.44 206 GLN A C 1
ATOM 1679 O O . GLN A 1 206 ? -23.107 -7.589 18.545 1.00 91.44 206 GLN A O 1
ATOM 1684 N N . HIS A 1 207 ? -22.077 -8.169 20.457 1.00 93.25 207 HIS A N 1
ATOM 1685 C CA . HIS A 1 207 ? -21.095 -7.079 20.486 1.00 93.25 207 HIS A CA 1
ATOM 1686 C C . HIS A 1 207 ? -19.634 -7.564 20.358 1.00 93.25 207 HIS A C 1
ATOM 1688 O O . HIS A 1 207 ? -18.725 -6.933 20.895 1.00 93.25 207 HIS A O 1
ATOM 1694 N N . GLU A 1 208 ? -19.368 -8.648 19.618 1.00 87.31 208 GLU A N 1
ATOM 1695 C CA . GLU A 1 208 ? -18.001 -9.173 19.397 1.00 87.31 208 GLU A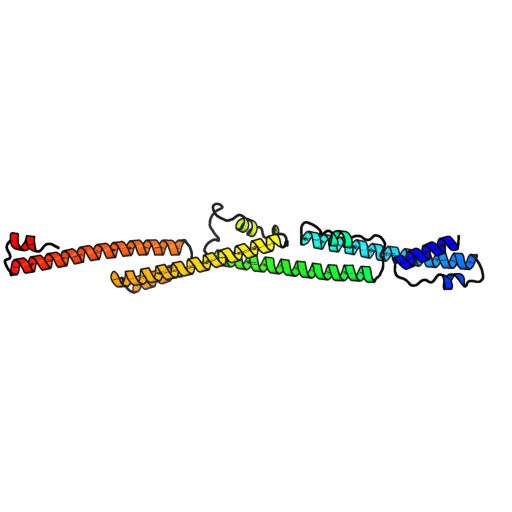 CA 1
ATOM 1696 C C . GLU A 1 208 ? -17.125 -8.291 18.476 1.00 87.31 208 GLU A C 1
ATOM 1698 O O . GLU A 1 208 ? -15.903 -8.439 18.433 1.00 87.31 208 GLU A O 1
ATOM 1703 N N . GLY A 1 209 ? -17.731 -7.367 17.724 1.00 89.62 209 GLY A N 1
ATOM 1704 C CA . GLY A 1 209 ? -17.039 -6.511 16.755 1.00 89.62 209 GLY A CA 1
ATOM 1705 C C . GLY A 1 209 ? -16.550 -5.162 17.300 1.00 89.62 209 GLY A C 1
ATOM 1706 O O . GLY A 1 209 ? -16.831 -4.764 18.423 1.00 89.62 209 GLY A O 1
ATOM 1707 N N . ILE A 1 210 ? -15.847 -4.407 16.447 1.00 92.25 210 ILE A N 1
ATOM 1708 C CA . ILE A 1 210 ? -15.257 -3.089 16.773 1.00 92.25 210 ILE A CA 1
ATOM 1709 C C . ILE A 1 210 ? -15.789 -1.956 15.882 1.00 92.25 210 ILE A C 1
ATOM 1711 O O . ILE A 1 210 ? -15.123 -0.943 15.646 1.00 92.25 210 ILE A O 1
ATOM 1715 N N . THR A 1 211 ? -16.982 -2.127 15.320 1.00 92.19 211 THR A N 1
ATOM 1716 C CA . THR A 1 211 ? -17.616 -1.077 14.517 1.00 92.19 211 THR A CA 1
ATOM 1717 C C . THR A 1 211 ? -18.079 0.067 15.421 1.00 92.19 211 THR A C 1
ATOM 1719 O O . THR A 1 211 ? -18.364 -0.129 16.603 1.00 92.19 211 THR A O 1
ATOM 1722 N N . ARG A 1 212 ? -18.195 1.285 14.873 1.00 90.75 212 ARG A N 1
ATOM 1723 C CA . ARG A 1 212 ? -18.690 2.439 15.650 1.00 90.75 212 ARG A CA 1
ATOM 1724 C C . ARG A 1 212 ? -20.092 2.207 16.215 1.00 90.75 212 ARG A C 1
ATOM 1726 O O . ARG A 1 212 ? -20.373 2.647 17.322 1.00 90.75 212 ARG A O 1
ATOM 1733 N N . ALA A 1 213 ? -20.940 1.493 15.475 1.00 90.06 213 ALA A N 1
ATOM 1734 C CA . ALA A 1 213 ? -22.280 1.134 15.925 1.00 90.06 213 ALA A CA 1
ATOM 1735 C C . ALA A 1 213 ? -22.243 0.232 17.170 1.00 90.06 213 ALA A C 1
ATOM 1737 O O . ALA A 1 213 ? -22.958 0.501 18.130 1.00 90.06 213 ALA A O 1
ATOM 1738 N N . ILE A 1 214 ? -21.366 -0.780 17.188 1.00 93.12 214 ILE A N 1
ATOM 1739 C CA . ILE A 1 214 ? -21.198 -1.674 18.344 1.00 93.12 214 ILE A CA 1
ATOM 1740 C C . ILE A 1 214 ? -20.686 -0.892 19.556 1.00 93.12 214 ILE A C 1
ATOM 1742 O O . ILE A 1 214 ? -21.283 -0.978 20.625 1.00 93.12 214 ILE A O 1
ATOM 1746 N N . LEU A 1 215 ? -19.643 -0.071 19.387 1.00 94.88 215 LEU A N 1
ATOM 1747 C CA . LEU A 1 215 ? -19.099 0.742 20.482 1.00 94.88 215 LEU A CA 1
ATOM 1748 C C . LEU A 1 215 ? -20.149 1.700 21.067 1.00 94.88 215 LEU A C 1
ATOM 1750 O O . LEU A 1 215 ? -20.297 1.782 22.282 1.00 94.88 215 LEU A O 1
ATOM 1754 N N . SER A 1 216 ? -20.920 2.376 20.212 1.00 94.56 216 SER A N 1
ATOM 1755 C CA . SER A 1 216 ? -21.985 3.287 20.649 1.00 94.56 216 SER A CA 1
ATOM 1756 C C . SER A 1 216 ? -23.137 2.556 21.354 1.00 94.56 216 SER A C 1
ATOM 1758 O O . SER A 1 216 ? -23.694 3.071 22.327 1.00 94.56 216 SER A O 1
ATOM 1760 N N . SER A 1 217 ? -23.471 1.340 20.908 1.00 95.25 217 SER A N 1
ATOM 1761 C CA . SER A 1 217 ? -24.447 0.473 21.578 1.00 95.25 217 SER A CA 1
ATOM 1762 C C . SER A 1 217 ? -23.970 0.074 22.980 1.00 95.25 217 SER A C 1
ATOM 1764 O O . SER A 1 217 ? -24.719 0.199 23.948 1.00 95.25 217 SER A O 1
ATOM 1766 N N . MET A 1 218 ? -22.693 -0.296 23.126 1.00 96.88 218 MET A N 1
ATOM 1767 C CA . MET A 1 218 ? -22.089 -0.603 24.429 1.00 96.88 218 MET A CA 1
ATOM 1768 C C . MET A 1 218 ? -22.087 0.605 25.371 1.00 96.88 218 MET A C 1
ATOM 1770 O O . MET A 1 218 ? -22.425 0.467 26.543 1.00 96.88 218 MET A O 1
ATOM 1774 N N . GLU A 1 219 ? -21.745 1.796 24.873 1.00 96.62 219 GLU A N 1
ATOM 1775 C CA . GLU A 1 219 ? -21.806 3.038 25.657 1.00 96.62 219 GLU A CA 1
ATOM 1776 C C . GLU A 1 219 ? -23.235 3.351 26.123 1.00 96.62 219 GLU A C 1
ATOM 1778 O O . GLU A 1 219 ? -23.445 3.748 27.272 1.00 96.62 219 GLU A O 1
ATOM 1783 N N . SER A 1 220 ? -24.226 3.117 25.259 1.00 96.06 220 SER A N 1
ATOM 1784 C CA . SER A 1 220 ? -25.642 3.289 25.600 1.00 96.06 220 SER A CA 1
ATOM 1785 C C . SER A 1 220 ? -26.087 2.302 26.683 1.00 96.06 220 SER A C 1
ATOM 1787 O O . SER A 1 220 ? -26.783 2.690 27.624 1.00 96.06 220 SER A O 1
ATOM 1789 N N . GLU A 1 221 ? -25.644 1.046 26.597 1.00 94.81 221 GLU A N 1
ATOM 1790 C CA . GLU A 1 221 ? -25.936 0.020 27.601 1.00 94.81 221 GLU A CA 1
ATOM 1791 C C . GLU A 1 221 ? -25.284 0.326 28.955 1.00 94.81 221 GLU A C 1
ATOM 1793 O O . GLU A 1 221 ? -25.928 0.187 29.996 1.00 94.81 221 GLU A O 1
ATOM 1798 N N . ILE A 1 222 ? -24.043 0.826 28.964 1.00 96.31 222 ILE A N 1
ATOM 1799 C CA . ILE A 1 222 ? -23.403 1.330 30.189 1.00 96.31 222 ILE A CA 1
ATOM 1800 C C . ILE A 1 222 ? -24.280 2.410 30.830 1.00 96.31 222 ILE A C 1
ATOM 1802 O O . ILE A 1 222 ? -24.580 2.321 32.021 1.00 96.31 222 ILE A O 1
ATOM 1806 N N . GLY A 1 223 ? -24.755 3.385 30.047 1.00 95.12 223 GLY A N 1
ATOM 1807 C CA . GLY A 1 223 ? -25.650 4.434 30.544 1.00 95.12 223 GLY A CA 1
ATOM 1808 C C . GLY A 1 223 ? -26.955 3.884 31.136 1.00 95.12 223 GLY A C 1
ATOM 1809 O O . GLY A 1 223 ? -27.403 4.344 32.191 1.00 95.12 223 GLY A O 1
ATOM 1810 N N . ARG A 1 224 ? -27.541 2.856 30.507 1.00 95.06 224 ARG A N 1
ATOM 1811 C CA . ARG A 1 224 ? -28.730 2.159 31.023 1.00 95.06 224 ARG A CA 1
ATOM 1812 C C . ARG A 1 224 ? -28.445 1.475 32.364 1.00 95.06 224 ARG A C 1
ATOM 1814 O O . ARG A 1 224 ? -29.204 1.660 33.316 1.00 95.06 224 ARG A O 1
ATOM 1821 N N . LEU A 1 225 ? -27.354 0.714 32.463 1.00 93.81 225 LEU A N 1
ATOM 1822 C CA . LEU A 1 225 ? -26.970 -0.006 33.684 1.00 93.81 225 LEU A CA 1
ATOM 1823 C C . LEU A 1 225 ? -26.596 0.936 34.832 1.00 93.81 225 LEU A C 1
ATOM 1825 O O . LEU A 1 225 ? -26.880 0.641 35.995 1.00 93.81 225 LEU A O 1
ATOM 1829 N N . GLU A 1 226 ? -25.992 2.084 34.530 1.00 92.94 226 GLU A N 1
ATOM 1830 C CA . GLU A 1 226 ? -25.742 3.123 35.527 1.00 92.94 226 GLU A CA 1
ATOM 1831 C C . GLU A 1 226 ? -27.041 3.670 36.125 1.00 92.94 226 GLU A C 1
ATOM 1833 O O . GLU A 1 226 ? -27.107 3.877 37.340 1.00 92.94 226 GLU A O 1
ATOM 1838 N N . GLU A 1 227 ? -28.089 3.853 35.316 1.00 93.19 227 GLU A N 1
ATOM 1839 C CA . GLU A 1 227 ? -29.396 4.272 35.825 1.00 93.19 227 GLU A CA 1
ATOM 1840 C C . GLU A 1 227 ? -30.051 3.191 36.690 1.00 93.19 227 GLU A C 1
ATOM 1842 O O . GLU A 1 227 ? -30.538 3.499 37.779 1.00 93.19 227 GLU A O 1
ATOM 1847 N N . VAL A 1 228 ? -29.978 1.920 36.280 1.00 92.00 228 VAL A N 1
ATOM 1848 C CA . VAL A 1 228 ? -30.463 0.787 37.092 1.00 92.00 228 VAL A CA 1
ATOM 1849 C C . VAL A 1 228 ? -29.751 0.750 38.443 1.00 92.00 228 VAL A C 1
ATOM 1851 O O . VAL A 1 228 ? -30.392 0.697 39.492 1.00 92.00 228 VAL A O 1
ATOM 1854 N N . LYS A 1 229 ? -28.421 0.871 38.445 1.00 91.12 229 LYS A N 1
ATOM 1855 C CA . LYS A 1 229 ? -27.627 0.948 39.676 1.00 91.12 229 LYS A CA 1
ATOM 1856 C C . LYS A 1 229 ? -28.060 2.128 40.558 1.00 91.12 229 LYS A C 1
ATOM 1858 O O . LYS A 1 229 ? -28.114 1.980 41.781 1.00 91.12 229 LYS A O 1
ATOM 1863 N N . ARG A 1 230 ? -28.357 3.300 39.978 1.00 92.00 230 ARG A N 1
ATOM 1864 C CA . ARG A 1 230 ? -28.873 4.460 40.732 1.00 92.00 230 ARG A CA 1
ATOM 1865 C C . ARG A 1 230 ? -30.240 4.174 41.350 1.00 92.00 230 ARG A C 1
ATOM 1867 O O . ARG A 1 230 ? -30.461 4.581 42.489 1.00 92.00 230 ARG A O 1
ATOM 1874 N N . ALA A 1 231 ? -31.132 3.491 40.637 1.00 91.00 231 ALA A N 1
ATOM 1875 C CA . ALA A 1 231 ? -32.439 3.092 41.156 1.00 91.00 231 ALA A CA 1
ATOM 1876 C C . ALA A 1 231 ? -32.307 2.106 42.330 1.00 91.00 231 ALA A C 1
ATOM 1878 O O . ALA A 1 231 ? -32.819 2.393 43.410 1.00 91.00 231 ALA A O 1
ATOM 1879 N N . MET A 1 232 ? -31.506 1.045 42.178 1.00 88.69 232 MET A N 1
ATOM 1880 C CA . MET A 1 232 ? -31.241 0.069 43.250 1.00 88.69 232 MET A CA 1
ATOM 1881 C C . MET A 1 232 ? -30.669 0.727 44.513 1.00 88.69 232 MET A C 1
ATOM 1883 O O . MET A 1 232 ? -31.043 0.385 45.630 1.00 88.69 232 MET A O 1
ATOM 1887 N N . MET A 1 233 ? -29.768 1.704 44.353 1.00 89.94 233 MET A N 1
ATOM 1888 C CA . MET A 1 233 ? -29.207 2.444 45.487 1.00 89.94 233 MET A CA 1
ATOM 1889 C C . MET A 1 233 ? -30.281 3.250 46.232 1.00 89.94 233 MET A C 1
ATOM 1891 O O . MET A 1 233 ? -30.249 3.329 47.458 1.00 89.94 233 MET A O 1
ATOM 1895 N N . LYS A 1 234 ? -31.229 3.860 45.508 1.00 88.94 234 LYS A N 1
ATOM 1896 C CA . LYS A 1 234 ? -32.338 4.608 46.119 1.00 88.94 234 LYS A CA 1
ATOM 1897 C C . LYS A 1 234 ? -33.242 3.681 46.929 1.00 88.94 234 LYS A C 1
ATOM 1899 O O . LYS A 1 234 ? -33.590 4.043 48.049 1.00 88.94 234 LYS A O 1
ATOM 1904 N N . GLU A 1 235 ? -33.575 2.513 46.385 1.00 89.06 235 GLU A N 1
ATOM 1905 C CA . GLU A 1 235 ? -34.380 1.495 47.073 1.00 89.06 235 GLU A CA 1
ATOM 1906 C C . GLU A 1 235 ? -33.675 1.002 48.342 1.00 89.06 235 GLU A C 1
ATOM 1908 O O . GLU A 1 235 ? -34.251 1.079 49.422 1.00 89.06 235 GLU A O 1
ATOM 1913 N N . LEU A 1 236 ? -32.388 0.645 48.259 1.00 88.00 236 LEU A N 1
ATOM 1914 C CA . LEU A 1 236 ? -31.610 0.215 49.426 1.00 88.00 236 LEU A CA 1
ATOM 1915 C C . LEU A 1 236 ? -31.565 1.289 50.527 1.00 88.00 236 LEU A C 1
ATOM 1917 O O . LEU A 1 236 ? -31.716 0.988 51.710 1.00 88.00 236 LEU A O 1
ATOM 1921 N N . ILE A 1 237 ? -31.368 2.561 50.160 1.00 89.44 237 ILE A N 1
ATOM 1922 C CA . ILE A 1 237 ? -31.386 3.670 51.126 1.00 89.44 237 ILE A CA 1
ATOM 1923 C C . ILE A 1 237 ? -32.767 3.800 51.780 1.00 89.44 237 ILE A C 1
ATOM 1925 O O . ILE A 1 237 ? -32.848 4.087 52.975 1.00 89.44 237 ILE A O 1
ATOM 1929 N N . GLN A 1 238 ? -33.848 3.621 51.017 1.00 91.31 238 GLN A N 1
ATOM 1930 C CA . GLN A 1 238 ? -35.206 3.645 51.559 1.00 91.31 238 GLN A CA 1
ATOM 1931 C C . GLN A 1 238 ? -35.435 2.487 52.532 1.00 91.31 238 GLN A C 1
ATOM 1933 O O . GLN A 1 238 ? -35.878 2.745 53.647 1.00 91.31 238 GLN A O 1
ATOM 1938 N N . GLU A 1 239 ? -35.050 1.262 52.172 1.00 88.69 239 GLU A N 1
ATOM 1939 C CA . GLU A 1 239 ? -35.159 0.082 53.040 1.00 88.69 239 GLU A CA 1
ATOM 1940 C C . GLU A 1 239 ? -34.394 0.260 54.357 1.00 88.69 239 GLU A C 1
ATOM 1942 O O . GLU A 1 239 ? -34.932 0.010 55.436 1.00 88.69 239 GLU A O 1
ATOM 1947 N N . VAL A 1 240 ? -33.157 0.763 54.299 1.00 89.94 240 VAL A N 1
ATOM 1948 C CA . VAL A 1 240 ? -32.356 1.031 55.504 1.00 89.94 240 VAL A CA 1
ATOM 1949 C C . VAL A 1 240 ? -33.004 2.118 56.365 1.00 89.94 240 VAL A C 1
ATOM 1951 O O . VAL A 1 240 ? -33.052 1.983 57.586 1.00 89.94 240 VAL A O 1
ATOM 1954 N N . ARG A 1 241 ? -33.543 3.185 55.760 1.00 89.69 241 ARG A N 1
ATOM 1955 C CA . ARG A 1 241 ? -34.269 4.235 56.500 1.00 89.69 241 ARG A CA 1
ATOM 1956 C C . ARG A 1 241 ? -35.536 3.699 57.161 1.00 89.69 241 ARG A C 1
ATOM 1958 O O . ARG A 1 241 ? -35.828 4.089 58.289 1.00 89.69 241 ARG A O 1
ATOM 1965 N N . GLU A 1 242 ? -36.271 2.826 56.481 1.00 90.00 242 GLU A N 1
ATOM 1966 C CA . GLU A 1 242 ? -37.446 2.142 57.027 1.00 90.00 242 GLU A CA 1
ATOM 1967 C C . GLU A 1 242 ? -37.049 1.282 58.236 1.00 90.00 242 GLU A C 1
ATOM 1969 O O . GLU A 1 242 ? -37.652 1.392 59.300 1.00 90.00 242 GLU A O 1
ATOM 1974 N N . SER A 1 243 ? -35.973 0.499 58.109 1.00 88.94 243 SER A N 1
ATOM 1975 C CA . SER A 1 243 ? -35.441 -0.335 59.191 1.00 88.94 243 SER A CA 1
ATOM 1976 C C . SER A 1 243 ? -34.995 0.497 60.398 1.00 88.94 243 SER A C 1
ATOM 1978 O O . SER A 1 243 ? -35.336 0.165 61.531 1.00 88.94 243 SER A O 1
ATOM 1980 N N . ILE A 1 244 ? -34.314 1.629 60.181 1.00 87.38 244 ILE A N 1
ATOM 1981 C CA . ILE A 1 244 ? -33.946 2.558 61.262 1.00 87.38 244 ILE A CA 1
ATOM 1982 C C . ILE A 1 244 ? -35.194 3.081 61.985 1.00 87.38 244 ILE A C 1
ATOM 1984 O O . ILE A 1 244 ? -35.216 3.112 63.215 1.00 87.38 244 ILE A O 1
ATOM 1988 N N . ARG A 1 245 ? -36.247 3.462 61.246 1.00 87.31 245 ARG A N 1
ATOM 1989 C CA . ARG A 1 245 ? -37.512 3.911 61.853 1.00 87.31 245 ARG A CA 1
ATOM 1990 C C . ARG A 1 245 ? -38.158 2.816 62.693 1.00 87.31 245 ARG A C 1
ATOM 1992 O O . ARG A 1 245 ? -38.568 3.105 63.811 1.00 87.31 245 ARG A O 1
ATOM 1999 N N . GLN A 1 246 ? -38.188 1.579 62.197 1.00 89.31 246 GLN A N 1
ATOM 2000 C CA . GLN A 1 246 ? -38.711 0.436 62.952 1.00 89.31 246 GLN A CA 1
ATOM 2001 C C . GLN A 1 246 ? -37.956 0.252 64.273 1.00 89.31 246 GLN A C 1
ATOM 2003 O O . GLN A 1 246 ? -38.575 0.153 65.329 1.00 89.31 246 GLN A O 1
ATOM 2008 N N . VAL A 1 247 ? -36.622 0.317 64.244 1.00 88.94 247 VAL A N 1
ATOM 2009 C CA . VAL A 1 247 ? -35.795 0.242 65.459 1.00 88.94 247 VAL A CA 1
ATOM 2010 C C . VAL A 1 247 ? -36.075 1.418 66.407 1.00 88.94 247 VAL A C 1
ATOM 2012 O O . VAL A 1 247 ? -36.140 1.235 67.624 1.00 88.94 247 VAL A O 1
ATOM 2015 N N . TRP A 1 248 ? -36.288 2.630 65.886 1.00 90.88 248 TRP A N 1
ATOM 2016 C CA . TRP A 1 248 ? -36.671 3.775 66.718 1.00 90.88 248 TRP A CA 1
ATOM 2017 C C . TRP A 1 248 ? -38.042 3.619 67.375 1.00 90.88 248 TRP A C 1
ATOM 2019 O O . TRP A 1 248 ? -38.226 4.064 68.514 1.00 90.88 248 TRP A O 1
ATOM 2029 N N . ASP A 1 249 ? -38.998 3.015 66.673 1.00 88.31 249 ASP A N 1
ATOM 2030 C CA . ASP A 1 249 ? -40.326 2.707 67.200 1.00 88.31 249 ASP A CA 1
ATOM 2031 C C . ASP A 1 249 ? -40.242 1.651 68.313 1.00 88.31 249 ASP A C 1
ATOM 2033 O O . ASP A 1 249 ? -40.858 1.823 69.369 1.00 88.31 249 ASP A O 1
ATOM 2037 N N . GLU A 1 250 ? -39.409 0.620 68.141 1.00 90.62 250 GLU A N 1
ATOM 2038 C CA . GLU A 1 250 ? -39.143 -0.403 69.162 1.00 90.62 250 GLU A CA 1
ATOM 2039 C C . GLU A 1 250 ? -38.509 0.183 70.430 1.00 90.62 250 GLU A C 1
ATOM 2041 O O . GLU A 1 250 ? -38.928 -0.140 71.545 1.00 90.62 250 GLU A O 1
ATOM 2046 N N . MET A 1 251 ? -37.539 1.088 70.277 1.00 87.00 251 MET A N 1
ATOM 2047 C CA . MET A 1 251 ? -36.883 1.763 71.404 1.00 87.00 251 MET A CA 1
ATOM 2048 C C . MET A 1 251 ? -37.722 2.893 72.018 1.00 87.00 251 MET A C 1
ATOM 2050 O O . MET A 1 251 ? -37.322 3.458 73.035 1.00 87.00 251 MET A O 1
ATOM 2054 N N . ARG A 1 252 ? -38.885 3.221 71.432 1.00 85.31 252 ARG A N 1
ATOM 2055 C CA . ARG A 1 252 ? -39.777 4.317 71.858 1.00 85.31 252 ARG A CA 1
ATOM 2056 C C . ARG A 1 252 ? -39.084 5.684 71.931 1.00 85.31 252 ARG A C 1
ATOM 2058 O O . ARG A 1 252 ? -39.414 6.498 72.791 1.00 85.31 252 ARG A O 1
ATOM 2065 N N . LEU A 1 253 ? -38.147 5.934 71.016 1.00 82.38 253 LEU A N 1
ATOM 2066 C CA . LEU A 1 253 ? -37.456 7.221 70.897 1.00 82.38 253 LEU A CA 1
ATOM 2067 C C . LEU A 1 253 ? -38.441 8.340 70.546 1.00 82.38 253 LEU A C 1
ATOM 2069 O O . LEU A 1 253 ? -39.285 8.174 69.658 1.00 82.38 253 LEU A O 1
ATOM 2073 N N . THR A 1 254 ? -38.299 9.483 71.212 1.00 84.38 254 THR A N 1
ATOM 2074 C CA . THR A 1 254 ? -39.106 10.686 70.967 1.00 84.38 254 THR A CA 1
ATOM 2075 C C . THR A 1 254 ? -38.704 11.374 69.657 1.00 84.38 254 THR A C 1
ATOM 2077 O O . THR A 1 254 ? -37.598 11.193 69.149 1.00 84.38 254 THR A O 1
ATOM 2080 N N . GLU A 1 255 ? -39.597 12.188 69.089 1.00 80.81 255 GLU A N 1
ATOM 2081 C CA . GLU A 1 255 ? -39.334 12.923 67.838 1.00 80.81 255 GLU A CA 1
ATOM 2082 C C . GLU A 1 255 ? -38.089 13.822 67.910 1.00 80.81 255 GLU A C 1
ATOM 2084 O O . GLU A 1 255 ? -37.355 13.942 66.929 1.00 80.81 255 GLU A O 1
ATOM 2089 N N . ASP A 1 256 ? -37.803 14.417 69.070 1.00 80.62 256 ASP A N 1
ATOM 2090 C CA . ASP A 1 256 ? -36.619 15.264 69.246 1.00 80.62 256 ASP A CA 1
ATOM 2091 C C . ASP A 1 256 ? -35.316 14.443 69.263 1.00 80.62 256 ASP A C 1
ATOM 2093 O O . ASP A 1 256 ? -34.309 14.863 68.687 1.00 80.62 256 ASP A O 1
ATOM 2097 N N . GLU A 1 257 ? -35.344 13.228 69.819 1.00 79.75 257 GLU A N 1
ATOM 2098 C CA . GLU A 1 257 ? -34.206 12.301 69.794 1.00 79.75 257 GLU A CA 1
ATOM 2099 C C . GLU A 1 257 ? -33.963 11.748 68.380 1.00 79.75 257 GLU A C 1
ATOM 2101 O O . GLU A 1 257 ? -32.814 11.663 67.943 1.00 79.75 257 GLU A O 1
ATOM 2106 N N . ARG A 1 258 ? -35.024 11.462 67.612 1.00 83.94 258 ARG A N 1
ATOM 2107 C CA . ARG A 1 258 ? -34.923 11.026 66.204 1.00 83.94 258 ARG A CA 1
ATOM 2108 C C . ARG A 1 258 ? -34.344 12.115 65.302 1.00 83.94 258 ARG A C 1
ATOM 2110 O O . ARG A 1 258 ? -33.504 11.826 64.453 1.00 83.94 258 ARG A O 1
ATOM 2117 N N . LYS A 1 259 ? -34.742 13.377 65.506 1.00 79.75 259 LYS A N 1
ATOM 2118 C CA . LYS A 1 259 ? -34.188 14.530 64.769 1.00 79.75 259 LYS A CA 1
ATOM 2119 C C . LYS A 1 259 ? -32.702 14.748 65.042 1.00 79.75 259 LYS A C 1
ATOM 2121 O O . LYS A 1 259 ? -31.997 15.208 64.148 1.00 79.75 259 LYS A O 1
ATOM 2126 N N . SER A 1 260 ? -32.220 14.393 66.236 1.00 81.25 260 SER A N 1
ATOM 2127 C CA . SER A 1 260 ? -30.786 14.458 66.563 1.00 81.25 260 SER A CA 1
ATOM 2128 C C . SER A 1 260 ? -29.940 13.430 65.797 1.00 81.25 260 SER A C 1
ATOM 2130 O O . SER A 1 260 ? -28.730 13.594 65.683 1.00 81.25 260 SER A O 1
ATOM 2132 N N . PHE A 1 261 ? -30.587 12.392 65.254 1.00 72.12 261 PHE A N 1
ATOM 2133 C CA . PHE A 1 261 ? -29.969 11.241 64.595 1.00 72.12 261 PHE A CA 1
ATOM 2134 C C . PHE A 1 261 ? -29.822 11.381 63.071 1.00 72.12 261 PHE A C 1
ATOM 2136 O O . PHE A 1 261 ? -29.401 10.430 62.412 1.00 72.12 261 PHE A O 1
ATOM 2143 N N . ALA A 1 262 ? -30.212 12.515 62.486 1.00 59.00 262 ALA A N 1
ATOM 2144 C CA . ALA A 1 262 ? -30.114 12.715 61.044 1.00 59.00 262 ALA A CA 1
ATOM 2145 C C . ALA A 1 262 ? -28.652 12.576 60.544 1.00 59.00 262 ALA A C 1
ATOM 2147 O O . ALA A 1 262 ? -27.777 13.254 61.088 1.00 59.00 262 ALA A O 1
ATOM 2148 N N . PRO A 1 263 ? -28.379 11.749 59.512 1.00 57.22 263 PRO A N 1
ATOM 2149 C CA . PRO A 1 263 ? -27.213 11.893 58.645 1.00 57.22 263 PRO A CA 1
ATOM 2150 C C . PRO A 1 263 ? -27.449 12.929 57.537 1.00 57.22 263 PRO A C 1
ATOM 2152 O O . PRO A 1 263 ? -28.577 12.976 56.986 1.00 57.22 263 PRO A O 1
#

InterPro domains:
  IPR007145 Microtubule-associated protein, MAP65/Ase1/PRC1 [PTHR19321] (9-261)

Secondary structure (DSSP, 8-state):
-HHHHHHHHHHHHHHHTPPP-HHHHT-SSSHHHHHHHHHHHHHHHHHHHHHHHHHHHHHHHHHHHHHHHH-SS--HHHHHHT--SS---HHHHHHHHHHHHHHHHHHHHHHHHHHHHHHHHHHHHHHHT-TT--SSS--HHHHHHTSGGG----HHHHHHHHHHHHHHHHHHHHHHHHHHHHHHHHHHHHHHHT--HHHHHHHHHHT-S--HHHHHHHHHHHHHHHHHHHHHHHHHHHHHHHHHHHHHHHTT--HHHHHHT--

Organism: Guillardia theta (NCBI:txid55529)

Sequence (263 aa):
QVRLVGARVCTIELEVGDPSKIDELKAHDTLRACLTAHKEYLEVLEAKKAERAAILSSRAEELSALYYDLDDTLTTEQTKFLKVLSDFTLNRIEQFESRIQEMKKEKQNRSQKRETLIKEIQALWCELGMYTQSEEGVCEVDKKLLAVEEIKLTLENLNTLQVRLEELEKEKSGRKEKHRELMETLHALWGRTRAEEAEVEEFKKQHEGITRAILSSMESEIGRLEEVKRAMMKELIQEVRESIRQVWDEMRLTEDERKSFAP